Protein AF-A0A847NIE4-F1 (afdb_monomer)

Sequence (355 aa):
MKEIVNKLFLEEKTDNFKKEISDSLFNKYGLFPQNHITFLLEEELEFVDKNNRIEEVIILYDFIKWLKKEEIPYWLRGAAGSSLLFYILGITRGNPLPAHSFCPKCKSMDWLDHDYYSGFDVKEDLRCKKDGYLLLTDGHNIPWESFWSYEGNEIVFTIDLPIDSYQKIKGFWESYQAEILKEDILVIRKEFKGLRFLNIDCIFTIEKVNQDFYKTNLDIVEAIKNFDLGDLPKPHNFSDLLHGLGLKFSTGAWTDKTKFMIENLGMNLSDMVAFREDVFFFISGKFAYMEDAWLETRNFNKGKKSWRDIGEINLAVDKWKLAIIEDILYLFPKAHCMEYLIFSIKNKYGGIKDV

Secondary structure (DSSP, 8-state):
-HHHHHHHHHHHHHHHHHHHHHHHHHHHH-SS--HHHHHHHHHHHHHHHHTT-HHHHHHHHHHHHHHHHTT---EE-TTGGG-HHHHHTTS--S--SPSEEE-TTT--EEEPPTT-S-GGG--S--B-TTT-PBPEEE-----THHHHTTSTT---EEEEEEGGGHHHHHHHHHHHHHHTT--S-EEEEGGGTEEEETTEEEEEEE----TTTTTPPP-HHHHHHH---TTSPPPSSHHHHHHHHHHHHSBTTSSHHHHHHHHHH---GGGS--BHHHHHHHHHTT-S-HHHHHHHHHHHHTT--GGGG-HHHHH-TTTHHHHHHTT-SB-B-HHHHHHHHHHHHHHHT------

Mean predicted aligned error: 5.85 Å

Solvent-accessible surface area (backbone atoms only — not comparable to full-atom values): 19571 Å² total; per-residue (Å²): 105,72,68,57,53,40,49,54,52,50,51,54,50,49,58,54,46,56,49,51,52,52,53,29,45,33,72,71,37,31,96,72,55,58,67,69,61,53,49,55,44,48,57,52,48,51,51,35,56,78,68,71,40,56,69,62,53,51,54,50,48,54,51,48,55,48,33,58,74,70,69,51,70,66,44,52,47,56,32,59,27,9,27,54,66,35,31,50,72,55,72,34,82,39,44,20,49,57,21,23,37,35,25,86,83,83,39,52,69,48,79,52,65,88,88,44,68,23,17,70,54,65,83,71,92,45,59,33,93,88,79,64,47,69,41,47,55,37,19,46,57,34,60,43,53,64,24,73,73,61,56,63,97,67,71,69,52,38,32,42,28,40,52,89,46,50,67,62,52,50,51,49,52,58,52,51,34,61,72,62,73,50,81,90,53,75,40,79,37,75,93,66,67,26,41,30,49,83,51,36,36,42,33,52,70,40,86,78,76,42,91,55,38,90,72,25,42,80,30,62,71,58,35,42,74,66,62,86,61,75,92,54,80,84,37,90,41,54,44,20,42,50,26,42,52,24,27,71,69,12,44,45,37,70,42,74,65,50,49,43,42,36,78,74,65,71,45,58,52,57,74,53,69,19,25,46,59,48,50,28,54,61,41,32,79,62,47,96,45,65,69,59,22,51,51,46,43,50,33,44,67,70,75,41,73,78,73,76,79,40,71,59,53,77,70,39,92,68,43,67,54,56,69,48,56,70,56,42,70,41,60,36,49,57,28,22,52,41,26,51,47,56,46,49,28,23,48,75,56,28,47,79,70,89,125

Foldseek 3Di:
DLVVVLVVVVVVLLVVVVVLLQVLCCLQQNPDRDPVLVVLLVVLVVLCVVLVNSSVVSVLLVLLVVCVVVVWDKFWFAQQLLDCSCVSSVVFPAHQAAKKKAANVPSDIDHDDPVDQWQQQDPDQDADPPPRGGIRIGHRNRRSCSQSVAPPSAHATEMETAQVCQVVSVVVLVVVCVVSSHPDQWDQDPPQRWIDRNRYIYHHDDHAFDSCLVLWDFPQVVCLVDPDLDPDDRAPTNLLSLLSLLCSPFQLQDDPLVVCCCVPVVDGSNLGDRALVVQLVLVVVLDPDSVVSVVCSNCLQVVHRPVPPRPSLVVDPVVSNVVSSNRTNGTGHSSRSSRVSRSCRSGPPTDNDDD

Nearest PDB structures (foldseek):
  3f2d-assembly1_A  TM=7.434E-01  e=2.540E-15  Geobacillus kaustophilus
  3f2b-assembly1_A  TM=7.449E-01  e=4.972E-15  Geobacillus kaustophilus
  7pu7-assembly1_A  TM=6.012E-01  e=1.787E-03  Mycobacterium tuberculosis
  2hpi-assembly1_A  TM=5.184E-01  e=7.050E-04  Thermus aquaticus
  5lew-assembly1_A  TM=4.456E-01  e=2.509E-04  Mycobacterium tuberculosis H37Rv

pLDDT: mean 88.37, std 10.68, range [33.91, 98.31]

Radius of gyration: 21.19 Å; Cα contacts (8 Å, |Δi|>4): 536; chains: 1; bounding box: 56×52×67 Å

Structure (mmCIF, N/CA/C/O backbone):
data_AF-A0A847NIE4-F1
#
_entry.id   AF-A0A847NIE4-F1
#
loop_
_atom_site.group_PDB
_atom_site.id
_atom_site.type_symbol
_atom_site.label_atom_id
_atom_site.label_alt_id
_atom_site.label_comp_id
_atom_site.label_asym_id
_atom_site.label_entity_id
_atom_site.label_seq_id
_atom_site.pdbx_PDB_ins_code
_atom_site.Cartn_x
_atom_site.Cartn_y
_atom_site.Cartn_z
_atom_site.occupancy
_atom_site.B_iso_or_equiv
_atom_site.auth_seq_id
_atom_site.auth_comp_id
_atom_site.auth_asym_id
_atom_site.auth_atom_id
_atom_site.pdbx_PDB_model_num
ATOM 1 N N . MET A 1 1 ? -6.088 2.392 40.006 1.00 56.91 1 MET A N 1
ATOM 2 C CA . MET A 1 1 ? -7.406 1.934 39.501 1.00 56.91 1 MET A CA 1
ATOM 3 C C . MET A 1 1 ? -7.557 2.226 38.010 1.00 56.91 1 MET A C 1
ATOM 5 O O . MET A 1 1 ? -7.661 1.257 37.278 1.00 56.91 1 MET A O 1
ATOM 9 N N . LYS A 1 2 ? -7.460 3.489 37.544 1.00 63.03 2 LYS A N 1
ATOM 10 C CA . LYS A 1 2 ? -7.440 3.830 36.098 1.00 63.03 2 LYS A CA 1
ATOM 11 C C . LYS A 1 2 ? -6.406 3.013 35.296 1.00 63.03 2 LYS A C 1
ATOM 13 O O . LYS A 1 2 ? -6.764 2.422 34.291 1.00 63.03 2 LYS A O 1
ATOM 18 N N . GLU A 1 3 ? -5.170 2.890 35.787 1.00 66.38 3 GLU A N 1
ATOM 19 C CA . GLU A 1 3 ? -4.113 2.099 35.122 1.00 66.38 3 GLU A CA 1
ATOM 20 C C . GLU A 1 3 ? -4.426 0.597 35.020 1.00 66.38 3 GLU A C 1
ATOM 22 O O . GLU A 1 3 ? -4.168 -0.016 33.992 1.00 66.38 3 GLU A O 1
ATOM 27 N N . ILE A 1 4 ? -5.015 0.001 36.062 1.00 64.00 4 ILE A N 1
ATOM 28 C CA . ILE A 1 4 ? -5.374 -1.428 36.081 1.00 64.00 4 ILE A CA 1
ATOM 29 C C . ILE A 1 4 ? -6.532 -1.699 35.115 1.00 64.00 4 ILE A C 1
ATOM 31 O O . ILE A 1 4 ? -6.497 -2.677 34.379 1.00 64.00 4 ILE A O 1
ATOM 35 N N . VAL A 1 5 ? -7.538 -0.818 35.098 1.00 62.22 5 VAL A N 1
ATOM 36 C CA . VAL A 1 5 ? -8.674 -0.908 34.169 1.00 62.22 5 VAL A CA 1
ATOM 37 C C . VAL A 1 5 ? -8.201 -0.752 32.726 1.00 62.22 5 VAL A C 1
ATOM 39 O O . VAL A 1 5 ? -8.597 -1.543 31.880 1.00 62.22 5 VAL A O 1
ATOM 42 N N . ASN A 1 6 ? -7.303 0.201 32.459 1.00 70.81 6 ASN A N 1
ATOM 43 C CA . ASN A 1 6 ? -6.713 0.382 31.134 1.00 70.81 6 ASN A CA 1
ATOM 44 C C . ASN A 1 6 ? -5.918 -0.857 30.693 1.00 70.81 6 ASN A C 1
ATOM 46 O O . ASN A 1 6 ? -6.073 -1.335 29.576 1.00 70.81 6 ASN A O 1
ATOM 50 N N . LYS A 1 7 ? -5.123 -1.440 31.599 1.00 72.38 7 LYS A N 1
ATOM 51 C CA . LYS A 1 7 ? -4.365 -2.660 31.309 1.00 72.38 7 LYS A CA 1
ATOM 52 C C . LYS A 1 7 ? -5.277 -3.841 30.957 1.00 72.38 7 LYS A C 1
ATOM 54 O O . LYS A 1 7 ? -5.049 -4.483 29.942 1.00 72.38 7 LYS A O 1
ATOM 59 N N . LEU A 1 8 ? -6.319 -4.089 31.753 1.00 67.50 8 LEU A N 1
ATOM 60 C CA . LEU A 1 8 ? -7.286 -5.165 31.494 1.00 67.50 8 LEU A CA 1
ATOM 61 C C . LEU A 1 8 ? -8.047 -4.951 30.177 1.00 67.50 8 LEU A C 1
ATOM 63 O O . LEU A 1 8 ? -8.260 -5.895 29.424 1.00 67.50 8 LEU A O 1
ATOM 67 N N . PHE A 1 9 ? -8.418 -3.705 29.880 1.00 73.38 9 PHE A N 1
ATOM 68 C CA . PHE A 1 9 ? -9.068 -3.337 28.625 1.00 73.38 9 PHE A CA 1
ATOM 69 C C . PHE A 1 9 ? -8.166 -3.596 27.406 1.00 73.38 9 PHE A C 1
ATOM 71 O O . PHE A 1 9 ? -8.616 -4.145 26.401 1.00 73.38 9 PHE A O 1
ATOM 78 N N . LEU A 1 10 ? -6.880 -3.245 27.498 1.00 74.94 10 LEU A N 1
ATOM 79 C CA . LEU A 1 10 ? -5.902 -3.513 26.442 1.00 74.94 10 LEU A CA 1
ATOM 80 C C . LEU A 1 10 ? -5.607 -5.011 26.284 1.00 74.94 10 LEU A C 1
ATOM 82 O O . LEU A 1 10 ? -5.435 -5.470 25.156 1.00 74.94 10 LEU A O 1
ATOM 86 N N . GLU A 1 11 ? -5.586 -5.780 27.375 1.00 80.19 11 GLU A N 1
ATOM 87 C CA . GLU A 1 11 ? -5.453 -7.244 27.336 1.00 80.19 11 GLU A CA 1
ATOM 88 C C . GLU A 1 11 ? -6.631 -7.882 26.577 1.00 80.19 11 GLU A C 1
ATOM 90 O O . GLU A 1 11 ? -6.410 -8.617 25.615 1.00 80.19 11 GLU A O 1
ATOM 95 N N . GLU A 1 12 ? -7.876 -7.519 26.910 1.00 82.81 12 GLU A N 1
ATOM 96 C CA . GLU A 1 12 ? -9.069 -8.014 26.206 1.00 82.81 12 GLU A CA 1
ATOM 97 C C . GLU A 1 12 ? -9.071 -7.621 24.718 1.00 82.81 12 GLU A C 1
ATOM 99 O O . GLU A 1 12 ? -9.342 -8.452 23.844 1.00 82.81 12 GLU A O 1
ATOM 104 N N . LYS A 1 13 ? -8.727 -6.363 24.399 1.00 84.38 13 LYS A N 1
ATOM 105 C CA . LYS A 1 13 ? -8.586 -5.919 23.004 1.00 84.38 13 LYS A CA 1
ATOM 106 C C . LYS A 1 13 ? -7.515 -6.707 22.256 1.00 84.38 13 LYS A C 1
ATOM 108 O O . LYS A 1 13 ? -7.724 -7.033 21.090 1.00 84.38 13 LYS A O 1
ATOM 113 N N . THR A 1 14 ? -6.407 -7.045 22.909 1.00 86.62 14 THR A N 1
ATOM 114 C CA . THR A 1 14 ? -5.317 -7.816 22.298 1.00 86.62 14 THR A CA 1
ATOM 115 C C . THR A 1 14 ? -5.762 -9.233 21.939 1.00 86.62 14 THR A C 1
ATOM 117 O O . THR A 1 14 ? -5.493 -9.693 20.828 1.00 86.62 14 THR A O 1
ATOM 120 N N . ASP A 1 15 ? -6.482 -9.918 22.828 1.00 87.62 15 ASP A N 1
ATOM 121 C CA . ASP A 1 15 ? -6.983 -11.271 22.559 1.00 87.62 15 ASP A CA 1
ATOM 122 C C . ASP A 1 15 ? -8.012 -11.281 21.420 1.00 87.62 15 ASP A C 1
ATOM 124 O O . ASP A 1 15 ? -7.929 -12.102 20.499 1.00 87.62 15 ASP A O 1
ATOM 128 N N . ASN A 1 16 ? -8.935 -10.315 21.421 1.00 90.88 16 ASN A N 1
ATOM 129 C CA . ASN A 1 16 ? -9.883 -10.131 20.323 1.00 90.88 16 ASN A CA 1
ATOM 130 C C . ASN A 1 16 ? -9.168 -9.815 19.000 1.00 90.88 16 ASN A C 1
ATOM 132 O O . ASN A 1 16 ? -9.532 -10.352 17.954 1.00 90.88 16 ASN A O 1
ATOM 136 N N . PHE A 1 17 ? -8.120 -8.994 19.037 1.00 92.62 17 PHE A N 1
ATOM 137 C CA . PHE A 1 17 ? 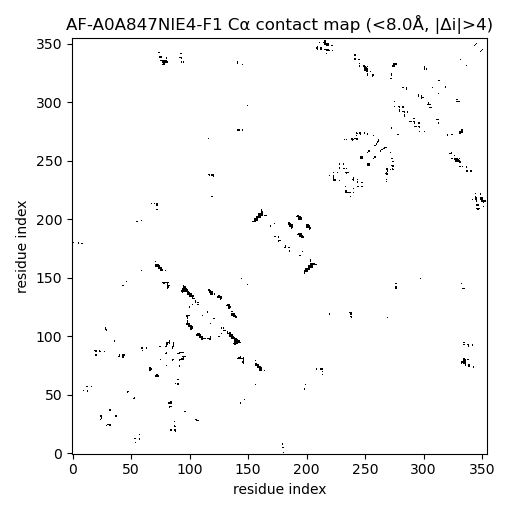-7.354 -8.621 17.853 1.00 92.62 17 PHE A CA 1
ATOM 138 C C . PHE A 1 17 ? -6.594 -9.806 17.237 1.00 92.62 17 PHE A C 1
ATOM 140 O O . PHE A 1 17 ? -6.619 -9.986 16.021 1.00 92.62 17 PHE A O 1
ATOM 147 N N . LYS A 1 18 ? -5.998 -10.687 18.051 1.00 91.56 18 LYS A N 1
ATOM 148 C CA . LYS A 1 18 ? -5.362 -11.929 17.561 1.00 91.56 18 LYS A CA 1
ATOM 149 C C . LYS A 1 18 ? -6.347 -12.839 16.828 1.00 91.56 18 LYS A C 1
ATOM 151 O O . LYS A 1 18 ? -6.004 -13.452 15.810 1.00 91.56 18 LYS A O 1
ATOM 156 N N . LYS A 1 19 ? -7.585 -12.908 17.322 1.00 93.31 19 LYS A N 1
ATOM 157 C CA . LYS A 1 19 ? -8.662 -13.630 16.643 1.00 93.31 19 LYS A CA 1
ATOM 158 C C . LYS A 1 19 ? -9.022 -12.971 15.309 1.00 93.31 19 LYS A C 1
ATOM 160 O O . LYS A 1 19 ? -9.094 -13.667 14.304 1.00 93.31 19 LYS A O 1
ATOM 165 N N . GLU A 1 20 ? -9.168 -11.648 15.281 1.00 96.12 20 GLU A N 1
ATOM 166 C CA . GLU A 1 20 ? -9.450 -10.882 14.056 1.00 96.12 20 GLU A CA 1
ATOM 167 C C . GLU A 1 20 ? -8.363 -11.072 12.982 1.00 96.12 20 GLU A C 1
ATOM 169 O O . GLU A 1 20 ? -8.696 -11.218 11.806 1.00 96.12 20 GLU A O 1
ATOM 174 N N . ILE A 1 21 ? -7.081 -11.152 13.363 1.00 95.88 21 ILE A N 1
ATOM 175 C CA . ILE A 1 21 ? -5.975 -11.483 12.442 1.00 95.88 21 ILE A CA 1
ATOM 176 C C . ILE A 1 21 ? -6.184 -12.869 11.822 1.00 95.88 21 ILE A C 1
ATOM 178 O O . ILE A 1 21 ? -6.127 -13.019 10.600 1.00 95.88 21 ILE A O 1
ATOM 182 N N . SER A 1 22 ? -6.451 -13.875 12.659 1.00 93.88 22 SER A N 1
ATOM 183 C CA . SER A 1 22 ? -6.637 -15.264 12.219 1.00 93.88 22 SER A CA 1
ATOM 184 C C . SER A 1 22 ? -7.848 -15.398 11.291 1.00 93.88 22 SER A C 1
ATOM 186 O O . SER A 1 22 ? -7.741 -15.946 10.194 1.00 93.88 22 SER A O 1
ATOM 188 N N . ASP A 1 23 ? -8.984 -14.825 11.692 1.00 95.69 23 ASP A N 1
ATOM 189 C CA . ASP A 1 23 ? -10.218 -14.822 10.906 1.00 95.69 23 ASP A CA 1
ATOM 190 C C . ASP A 1 23 ? -10.002 -14.106 9.561 1.00 95.69 23 ASP A C 1
ATOM 192 O O . ASP A 1 23 ? -10.422 -14.600 8.513 1.00 95.69 23 ASP A O 1
ATOM 196 N N . SER A 1 24 ? -9.288 -12.977 9.557 1.00 96.38 24 SER A N 1
ATOM 197 C CA . SER A 1 24 ? -8.952 -12.227 8.341 1.00 96.38 24 SER A CA 1
ATOM 198 C C . SER A 1 24 ? -8.068 -13.029 7.384 1.00 96.38 24 SER A C 1
ATOM 200 O O . SER A 1 24 ? -8.355 -13.092 6.183 1.00 96.38 24 SER A O 1
ATOM 202 N N . LEU A 1 25 ? -7.032 -13.695 7.905 1.00 94.81 25 LEU A N 1
ATOM 203 C CA . LEU A 1 25 ? -6.152 -14.563 7.124 1.00 94.81 25 LEU A CA 1
ATOM 204 C C . LEU A 1 25 ? -6.945 -15.705 6.471 1.00 94.81 25 LEU A C 1
ATOM 206 O O . LEU A 1 25 ? -6.832 -15.918 5.260 1.00 94.81 25 LEU A O 1
ATOM 210 N N . PHE A 1 26 ? -7.787 -16.400 7.241 1.00 93.31 26 PHE A N 1
ATOM 211 C CA . PHE A 1 26 ? -8.563 -17.539 6.744 1.00 93.31 26 PHE A CA 1
ATOM 212 C C . PHE A 1 26 ? -9.662 -17.132 5.766 1.00 93.31 26 PHE A C 1
ATOM 214 O O . PHE A 1 26 ? -9.890 -17.814 4.765 1.00 93.31 26 PHE A O 1
ATOM 221 N N . ASN A 1 27 ? -10.321 -15.998 5.997 1.00 91.88 27 ASN A N 1
ATOM 222 C CA . ASN A 1 27 ? -11.305 -15.468 5.056 1.00 91.88 27 ASN A CA 1
ATOM 223 C C . ASN A 1 27 ? -10.660 -15.166 3.696 1.00 91.88 27 ASN A C 1
ATOM 225 O O . ASN A 1 27 ? -11.244 -15.444 2.635 1.00 91.88 27 ASN A O 1
ATOM 229 N N . LYS A 1 28 ? -9.432 -14.636 3.717 1.00 90.25 28 LYS A N 1
ATOM 230 C CA . LYS A 1 28 ? -8.705 -14.249 2.511 1.00 90.25 28 LYS A CA 1
ATOM 231 C C . LYS A 1 28 ? -8.112 -15.450 1.775 1.00 90.25 28 LYS A C 1
ATOM 233 O O . LYS A 1 28 ? -8.412 -15.628 0.595 1.00 90.25 28 LYS A O 1
ATOM 238 N N . TYR A 1 29 ? -7.370 -16.307 2.475 1.00 91.06 29 TYR A N 1
ATOM 239 C CA . TYR A 1 29 ? -6.554 -17.373 1.874 1.00 91.06 29 TYR A CA 1
ATOM 240 C C . TYR A 1 29 ? -7.032 -18.804 2.175 1.00 91.06 29 TYR A C 1
ATOM 242 O O . TYR A 1 29 ? -6.408 -19.769 1.741 1.00 91.06 29 TYR A O 1
ATOM 250 N N . GLY A 1 30 ? -8.167 -18.965 2.857 1.00 89.50 30 GLY A N 1
ATOM 251 C CA . GLY A 1 30 ? -8.727 -20.264 3.230 1.00 89.50 30 GLY A CA 1
ATOM 252 C C . GLY A 1 30 ? -8.144 -20.833 4.528 1.00 89.50 30 GLY A C 1
ATOM 253 O O . GLY A 1 30 ? -7.243 -20.261 5.129 1.00 89.50 30 GLY A O 1
ATOM 254 N N . LEU A 1 31 ? -8.666 -21.988 4.957 1.00 87.50 31 LEU A N 1
ATOM 255 C CA . LEU A 1 31 ? -8.275 -22.656 6.213 1.00 87.50 31 LEU A CA 1
ATOM 256 C C . LEU A 1 31 ? -6.816 -23.134 6.239 1.00 87.50 31 LEU A C 1
ATOM 258 O O . LEU A 1 31 ? -6.262 -23.347 7.312 1.00 87.50 31 LEU A O 1
ATOM 262 N N . PHE A 1 32 ? -6.210 -23.316 5.066 1.00 87.88 32 PHE A N 1
ATOM 263 C CA . PHE A 1 32 ? -4.825 -23.756 4.914 1.00 87.88 32 PHE A CA 1
ATOM 264 C C . PHE A 1 32 ? -4.084 -22.796 3.973 1.00 87.88 32 PHE A C 1
ATOM 266 O O . PHE A 1 32 ? -3.876 -23.137 2.803 1.00 87.88 32 PHE A O 1
ATOM 273 N N . PRO A 1 33 ? -3.734 -21.579 4.439 1.00 90.69 33 PRO A N 1
ATOM 274 C CA . PRO A 1 33 ? -2.915 -20.659 3.660 1.00 90.69 33 PRO A CA 1
ATOM 275 C C . PRO A 1 33 ? -1.569 -21.306 3.312 1.00 90.69 33 PRO A C 1
ATOM 277 O O . PRO A 1 33 ? -1.068 -22.158 4.045 1.00 90.69 33 PRO A O 1
ATOM 280 N N . GLN A 1 34 ? -0.968 -20.912 2.189 1.00 92.50 34 GLN A N 1
ATOM 281 C CA . GLN A 1 34 ? 0.353 -21.425 1.825 1.00 92.50 34 GLN A CA 1
ATOM 282 C C . GLN A 1 34 ? 1.419 -20.988 2.836 1.00 92.50 34 GLN A C 1
ATOM 284 O O . GLN A 1 34 ? 1.398 -19.845 3.293 1.00 92.50 34 GLN A O 1
ATOM 289 N N . ASN A 1 35 ? 2.406 -21.857 3.080 1.00 92.62 35 ASN A N 1
ATOM 290 C CA . ASN A 1 35 ? 3.481 -21.632 4.054 1.00 92.62 35 ASN A CA 1
ATOM 291 C C . ASN A 1 35 ? 4.209 -20.295 3.876 1.00 92.62 35 ASN A C 1
ATOM 293 O O . ASN A 1 35 ? 4.627 -19.695 4.854 1.00 92.62 35 ASN A O 1
ATOM 297 N N . HIS A 1 36 ? 4.369 -19.815 2.640 1.00 92.50 36 HIS A N 1
ATOM 298 C CA . HIS A 1 36 ? 5.022 -18.529 2.402 1.00 92.50 36 HIS A CA 1
ATOM 299 C C . HIS A 1 36 ? 4.229 -17.354 3.002 1.00 92.50 36 HIS A C 1
ATOM 301 O O . HIS A 1 36 ? 4.820 -16.450 3.576 1.00 92.50 36 HIS A O 1
ATOM 307 N N . ILE A 1 37 ? 2.895 -17.388 2.925 1.00 94.69 37 ILE A N 1
ATOM 308 C CA . ILE A 1 37 ? 2.027 -16.335 3.471 1.00 94.69 37 ILE A CA 1
ATOM 309 C C . ILE A 1 37 ? 2.063 -16.360 4.999 1.00 94.69 37 ILE A C 1
ATOM 311 O O . ILE A 1 37 ? 2.180 -15.308 5.620 1.00 94.69 37 ILE A O 1
ATOM 315 N N . THR A 1 38 ? 1.966 -17.552 5.602 1.00 94.38 38 THR A N 1
ATOM 316 C CA . THR A 1 38 ? 2.022 -17.690 7.065 1.00 94.38 38 THR A CA 1
ATOM 317 C C . THR A 1 38 ? 3.384 -17.268 7.595 1.00 94.38 38 THR A C 1
ATOM 319 O O . THR A 1 38 ? 3.429 -16.490 8.534 1.00 94.38 38 THR A O 1
ATOM 322 N N . PHE A 1 39 ? 4.468 -17.682 6.932 1.00 94.31 39 PHE A N 1
ATOM 323 C CA . PHE A 1 39 ? 5.829 -17.283 7.281 1.00 94.31 39 PHE A CA 1
ATOM 324 C C . PHE A 1 39 ? 6.004 -15.759 7.265 1.00 94.31 39 PHE A C 1
ATOM 326 O O . PHE A 1 39 ? 6.450 -15.188 8.250 1.00 94.31 39 PHE A O 1
ATOM 333 N N . LEU A 1 40 ? 5.592 -15.078 6.187 1.00 93.19 40 LEU A N 1
ATOM 334 C CA . LEU A 1 40 ? 5.699 -13.616 6.108 1.00 93.19 40 LEU A CA 1
ATOM 335 C C . LEU A 1 40 ? 4.888 -12.905 7.199 1.00 93.19 40 LEU A C 1
ATOM 337 O O . LEU A 1 40 ? 5.353 -11.919 7.764 1.00 93.19 40 LEU A O 1
ATOM 341 N N . LEU A 1 41 ? 3.678 -13.392 7.491 1.00 95.56 41 LEU A N 1
ATOM 342 C CA . LEU A 1 41 ? 2.844 -12.813 8.540 1.00 95.56 41 LEU A CA 1
ATOM 343 C C . LEU A 1 41 ? 3.438 -13.049 9.937 1.00 95.56 41 LEU A C 1
ATOM 345 O O . LEU A 1 41 ? 3.367 -12.158 10.776 1.00 95.56 41 LEU A O 1
ATOM 349 N N . GLU A 1 42 ? 4.004 -14.230 10.190 1.00 94.81 42 GLU A N 1
ATOM 350 C CA . GLU A 1 42 ? 4.664 -14.571 11.455 1.00 94.81 42 GLU A CA 1
ATOM 351 C C . GLU A 1 42 ? 5.896 -13.693 11.697 1.00 94.81 42 GLU A C 1
ATOM 353 O O . GLU A 1 42 ? 6.006 -13.111 12.773 1.00 94.81 42 GLU A O 1
ATOM 358 N N . GLU A 1 43 ? 6.755 -13.513 10.689 1.00 92.12 43 GLU A N 1
ATOM 359 C CA . GLU A 1 43 ? 7.922 -12.621 10.764 1.00 92.12 43 GLU A CA 1
ATOM 360 C C . GLU A 1 43 ? 7.509 -11.168 11.054 1.00 92.12 43 GLU A C 1
ATOM 362 O O . GLU A 1 43 ? 8.073 -10.498 11.925 1.00 92.12 43 GLU A O 1
ATOM 367 N N . GLU A 1 44 ? 6.475 -10.680 10.362 1.00 93.81 44 GLU A N 1
ATOM 368 C CA . GLU A 1 44 ? 5.946 -9.335 10.576 1.00 93.81 44 GLU A CA 1
ATOM 369 C C . GLU A 1 44 ? 5.356 -9.168 11.989 1.00 93.81 44 GLU A C 1
ATOM 371 O O . GLU A 1 44 ? 5.611 -8.163 12.658 1.00 93.81 44 GLU A O 1
ATOM 376 N N . LEU A 1 45 ? 4.590 -10.150 12.474 1.00 93.31 45 LEU A N 1
ATOM 377 C CA . LEU A 1 45 ? 4.012 -10.129 13.821 1.00 93.31 45 LEU A CA 1
ATOM 378 C C . LEU A 1 45 ? 5.086 -10.212 14.908 1.00 93.31 45 LEU A C 1
ATOM 380 O O . LEU A 1 45 ? 5.009 -9.465 15.883 1.00 93.31 45 LEU A O 1
ATOM 384 N N . GLU A 1 46 ? 6.109 -11.052 14.735 1.00 91.88 46 GLU A N 1
ATOM 385 C CA . GLU A 1 46 ? 7.237 -11.121 15.666 1.00 91.88 46 GLU A CA 1
ATOM 386 C C . GLU A 1 46 ? 7.952 -9.769 15.750 1.00 91.88 46 GLU A C 1
ATOM 388 O O . GLU A 1 46 ? 8.293 -9.309 16.845 1.00 91.88 46 GLU A O 1
ATOM 393 N N . PHE A 1 47 ? 8.122 -9.077 14.618 1.00 89.81 47 PHE A N 1
ATOM 394 C CA . PHE A 1 47 ? 8.672 -7.727 14.617 1.00 89.81 47 PHE A CA 1
ATOM 395 C C . PHE A 1 47 ? 7.788 -6.746 15.400 1.00 89.81 47 PHE A C 1
ATOM 397 O O . PHE A 1 47 ? 8.303 -5.984 16.227 1.00 89.81 47 PHE A O 1
ATOM 404 N N . VAL A 1 48 ? 6.472 -6.750 15.162 1.00 90.31 48 VAL A N 1
ATOM 405 C CA . VAL A 1 48 ? 5.505 -5.888 15.868 1.00 90.31 48 VAL A CA 1
ATOM 406 C C . VAL A 1 48 ? 5.558 -6.130 17.379 1.00 90.31 48 VAL A C 1
ATOM 408 O O . VAL A 1 48 ? 5.641 -5.169 18.153 1.00 90.31 48 VAL A O 1
ATOM 411 N N . ASP A 1 49 ? 5.583 -7.394 17.802 1.00 89.06 49 ASP A N 1
ATOM 412 C CA . ASP A 1 49 ? 5.616 -7.793 19.209 1.00 89.06 49 ASP A CA 1
ATOM 413 C C . ASP A 1 49 ? 6.945 -7.419 19.875 1.00 89.06 49 ASP A C 1
ATOM 415 O O . ASP A 1 49 ? 6.960 -6.758 20.917 1.00 89.06 49 ASP A O 1
ATOM 419 N N . LYS A 1 50 ? 8.079 -7.748 19.244 1.00 89.50 50 LYS A N 1
ATOM 420 C CA . LYS A 1 50 ? 9.426 -7.436 19.753 1.00 89.50 50 LYS A CA 1
ATOM 421 C C . LYS A 1 50 ? 9.652 -5.936 19.947 1.00 89.50 50 LYS A C 1
ATOM 423 O O . LYS A 1 50 ? 10.415 -5.534 20.826 1.00 89.50 50 LYS A O 1
ATOM 428 N N . ASN A 1 51 ? 8.985 -5.108 19.144 1.00 87.19 51 ASN A N 1
ATOM 429 C CA . ASN A 1 51 ? 9.062 -3.652 19.224 1.00 87.19 51 ASN A CA 1
ATOM 430 C C . ASN A 1 51 ? 7.918 -3.014 20.038 1.00 87.19 51 ASN A C 1
ATOM 432 O O . ASN A 1 51 ? 7.839 -1.788 20.092 1.00 87.19 51 ASN A O 1
ATOM 436 N N . ASN A 1 52 ? 7.071 -3.808 20.708 1.00 88.31 52 ASN A N 1
ATOM 437 C CA . ASN A 1 52 ? 5.935 -3.352 21.524 1.00 88.31 52 ASN A CA 1
ATOM 438 C C . ASN A 1 52 ? 4.945 -2.447 20.762 1.00 88.31 52 ASN A C 1
ATOM 440 O O . ASN A 1 52 ? 4.457 -1.455 21.301 1.00 88.31 52 ASN A O 1
ATOM 444 N N . ARG A 1 53 ? 4.654 -2.774 19.497 1.00 88.31 53 ARG A N 1
ATOM 445 C CA . ARG A 1 53 ? 3.823 -1.954 18.590 1.00 88.31 53 ARG A CA 1
ATOM 446 C C . ARG A 1 53 ? 2.356 -2.383 18.520 1.00 88.31 53 ARG A C 1
ATOM 448 O O . ARG A 1 53 ? 1.564 -1.724 17.852 1.00 88.31 53 ARG A O 1
ATOM 455 N N . ILE A 1 54 ? 1.974 -3.467 19.194 1.00 90.19 54 ILE A N 1
ATOM 456 C CA . ILE A 1 54 ? 0.641 -4.069 19.045 1.00 90.19 54 ILE A CA 1
ATOM 457 C C . ILE A 1 54 ? -0.506 -3.105 19.400 1.00 90.19 54 ILE A C 1
ATOM 459 O O . ILE A 1 54 ? -1.508 -3.065 18.690 1.00 90.19 54 ILE A O 1
ATOM 463 N N . GLU A 1 55 ? -0.344 -2.270 20.437 1.00 88.75 55 GLU A N 1
ATOM 464 C CA . GLU A 1 55 ? -1.352 -1.271 20.833 1.00 88.75 55 GLU A CA 1
ATOM 465 C C . GLU A 1 55 ? -1.601 -0.260 19.703 1.00 88.75 55 GLU A C 1
ATOM 467 O O . GLU A 1 55 ? -2.747 0.054 19.390 1.00 88.75 55 GLU A O 1
ATOM 472 N N . GLU A 1 56 ? -0.539 0.206 19.043 1.00 90.12 56 GLU A N 1
ATOM 473 C CA . GLU A 1 56 ? -0.631 1.171 17.945 1.00 90.12 56 GLU A CA 1
ATOM 474 C C . GLU A 1 56 ? -1.400 0.582 16.750 1.00 90.12 56 GLU A C 1
ATOM 476 O O . GLU A 1 56 ? -2.253 1.249 16.159 1.00 90.12 56 GLU A O 1
ATOM 481 N N . VAL A 1 57 ? -1.155 -0.696 16.439 1.00 93.38 57 VAL A N 1
ATOM 482 C CA . VAL A 1 57 ? -1.853 -1.413 15.363 1.00 93.38 57 VAL A CA 1
ATOM 483 C C . VAL A 1 57 ? -3.336 -1.608 15.688 1.00 93.38 57 VAL A C 1
ATOM 485 O O . VAL A 1 57 ? -4.177 -1.400 14.813 1.00 93.38 57 VAL A O 1
ATOM 488 N N . ILE A 1 58 ? -3.678 -1.958 16.933 1.00 94.44 58 ILE A N 1
ATOM 489 C CA . ILE A 1 58 ? -5.075 -2.109 17.374 1.00 94.44 58 ILE A CA 1
ATOM 490 C C . ILE A 1 58 ? -5.832 -0.786 17.224 1.00 94.44 58 ILE A C 1
ATOM 492 O O . ILE A 1 58 ? -6.932 -0.762 16.674 1.00 94.44 58 ILE A O 1
ATOM 496 N N . ILE A 1 59 ? -5.237 0.327 17.664 1.00 94.12 59 ILE A N 1
ATOM 497 C CA . ILE A 1 59 ? -5.865 1.654 17.579 1.00 94.12 59 ILE A CA 1
ATOM 498 C C . ILE A 1 59 ? -6.081 2.059 16.115 1.00 94.12 59 ILE A C 1
ATOM 500 O O . ILE A 1 59 ? -7.149 2.567 15.763 1.00 94.12 59 ILE A O 1
ATOM 504 N N . LEU A 1 60 ? -5.096 1.805 15.246 1.00 96.56 60 LEU A N 1
ATOM 505 C CA . LEU A 1 60 ? -5.242 2.027 13.810 1.00 96.56 60 LEU A CA 1
ATOM 506 C C . LEU A 1 60 ? -6.368 1.162 13.224 1.00 96.56 60 LEU A C 1
ATOM 508 O O . LEU A 1 60 ? -7.211 1.677 12.488 1.00 96.56 60 LEU A O 1
ATOM 512 N N . TYR A 1 61 ? -6.410 -0.129 13.563 1.00 97.31 61 TYR A N 1
ATOM 513 C CA . TYR A 1 61 ? -7.439 -1.057 13.094 1.00 97.31 61 TYR A CA 1
ATOM 514 C C . TYR A 1 61 ? -8.846 -0.601 13.494 1.00 97.31 61 TYR A C 1
ATOM 516 O O . TYR A 1 61 ? -9.723 -0.514 12.631 1.00 97.31 61 TYR A O 1
ATOM 524 N N . ASP A 1 62 ? -9.049 -0.238 14.762 1.00 96.50 62 ASP A N 1
ATOM 525 C CA . ASP A 1 62 ? -10.330 0.251 15.276 1.00 96.50 62 ASP A CA 1
ATOM 526 C C . ASP A 1 62 ? -10.788 1.515 14.536 1.00 96.50 62 ASP A C 1
ATOM 528 O O . ASP A 1 62 ? -11.948 1.612 14.116 1.00 96.50 62 ASP A O 1
ATOM 532 N N . PHE A 1 63 ? -9.872 2.461 14.305 1.00 98.12 63 PHE A N 1
ATOM 533 C CA . PHE A 1 63 ? -10.180 3.677 13.5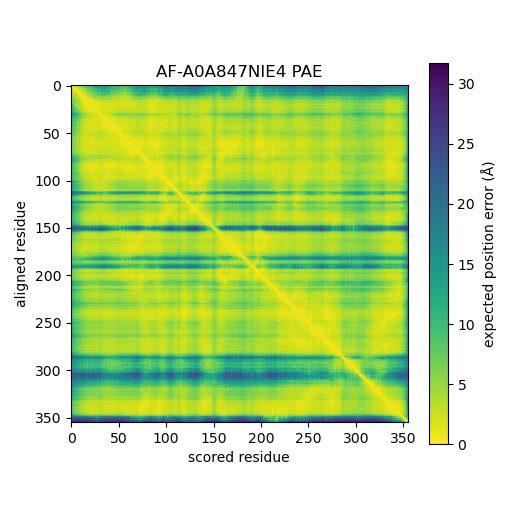59 1.00 98.12 63 PHE A CA 1
ATOM 534 C C . PHE A 1 63 ? -10.564 3.388 12.109 1.00 98.12 63 PHE A C 1
ATOM 536 O O . PHE A 1 63 ? -11.578 3.891 11.624 1.00 98.12 63 PHE A O 1
ATOM 543 N N . ILE A 1 64 ? -9.807 2.536 11.414 1.00 98.19 64 ILE A N 1
ATOM 544 C CA . ILE A 1 64 ? -10.128 2.159 10.036 1.00 98.19 64 ILE A CA 1
ATOM 545 C C . ILE A 1 64 ? -11.459 1.400 9.955 1.00 98.19 64 ILE A C 1
ATOM 547 O O . ILE A 1 64 ? -12.260 1.646 9.047 1.00 98.19 64 ILE A O 1
ATOM 551 N N . LYS A 1 65 ? -11.726 0.488 10.895 1.00 97.56 65 LYS A N 1
ATOM 552 C CA . LYS A 1 65 ? -12.995 -0.247 10.975 1.00 97.56 65 LYS A CA 1
ATOM 553 C C . LYS A 1 65 ? -14.166 0.721 11.135 1.00 97.56 65 LYS A C 1
ATOM 555 O O . LYS A 1 65 ? -15.178 0.576 10.445 1.00 97.56 65 LYS A O 1
ATOM 560 N N . TRP A 1 66 ? -14.004 1.746 11.971 1.00 98.31 66 TRP A N 1
ATOM 561 C CA . TRP A 1 66 ? -14.980 2.821 12.112 1.00 98.31 66 TRP A CA 1
ATOM 562 C C . TRP A 1 66 ? -15.127 3.657 10.828 1.00 98.31 66 TRP A C 1
ATOM 564 O O . TRP A 1 66 ? -16.251 3.840 10.369 1.00 98.31 66 TRP A O 1
ATOM 574 N N . LEU A 1 67 ? -14.036 4.077 10.171 1.00 98.12 67 LEU A N 1
ATOM 575 C CA . LEU A 1 67 ? -14.101 4.831 8.905 1.00 98.12 67 LEU A CA 1
ATOM 576 C C . LEU A 1 67 ? -14.880 4.081 7.819 1.00 98.12 67 LEU A C 1
ATOM 578 O O . LEU A 1 67 ? -15.711 4.674 7.133 1.00 98.12 67 LEU A O 1
ATOM 582 N N . LYS A 1 68 ? -14.638 2.773 7.681 1.00 96.81 68 LYS A N 1
ATOM 583 C CA . LYS A 1 68 ? -15.360 1.915 6.732 1.00 96.81 68 LYS A CA 1
ATOM 584 C C . LYS A 1 68 ? -16.844 1.813 7.068 1.00 96.81 68 LYS A C 1
ATOM 586 O O . LYS A 1 68 ? -17.668 1.910 6.166 1.00 96.81 68 LYS A O 1
ATOM 591 N N . LYS A 1 69 ? -17.184 1.635 8.350 1.00 97.19 69 LYS A N 1
ATOM 592 C CA . LYS A 1 69 ? -18.578 1.593 8.822 1.00 97.19 69 LYS A CA 1
ATOM 593 C C . LYS A 1 69 ? -19.317 2.898 8.522 1.00 97.19 69 LYS A C 1
ATOM 595 O O . LYS A 1 69 ? -20.487 2.870 8.167 1.00 97.19 69 LYS A O 1
ATOM 600 N N . GLU A 1 70 ? -18.625 4.021 8.655 1.00 97.06 70 GLU A N 1
ATOM 601 C CA . GLU A 1 70 ? -19.158 5.356 8.392 1.00 97.06 70 GLU A CA 1
ATOM 602 C C . GLU A 1 70 ? -19.091 5.768 6.912 1.00 97.06 70 GLU A C 1
ATOM 604 O O . GLU A 1 70 ? -19.369 6.927 6.600 1.00 97.06 70 GLU A O 1
ATOM 609 N N . GLU A 1 71 ? -18.701 4.843 6.025 1.00 95.75 71 GLU A N 1
ATOM 610 C CA . GLU A 1 71 ? -18.497 5.050 4.589 1.00 95.75 71 GLU A CA 1
ATOM 611 C C . GLU A 1 71 ? -17.607 6.265 4.265 1.00 95.75 71 GLU A C 1
ATOM 613 O O . GLU A 1 71 ? -17.815 6.947 3.268 1.00 95.75 71 GLU A O 1
ATOM 618 N N . ILE A 1 72 ? -16.573 6.525 5.077 1.00 96.94 72 ILE A N 1
ATOM 619 C CA . ILE A 1 72 ? -15.591 7.599 4.854 1.00 96.94 72 ILE A CA 1
ATOM 620 C C . ILE A 1 72 ? -14.385 7.026 4.101 1.00 96.94 72 ILE A C 1
ATOM 622 O O . ILE A 1 72 ? -13.642 6.222 4.673 1.00 96.94 72 ILE A O 1
ATOM 626 N N . PRO A 1 73 ? -14.148 7.391 2.828 1.00 96.50 73 PRO A N 1
ATOM 627 C CA . PRO A 1 73 ? -12.985 6.918 2.088 1.00 96.50 73 PRO A CA 1
ATOM 628 C C . PRO A 1 73 ? -11.702 7.530 2.625 1.00 96.50 73 PRO A C 1
ATOM 630 O O . PRO A 1 73 ? -11.672 8.685 3.031 1.00 96.50 73 PRO A O 1
ATOM 633 N N . TYR A 1 74 ? -10.635 6.749 2.599 1.00 96.81 74 TYR A N 1
ATOM 634 C CA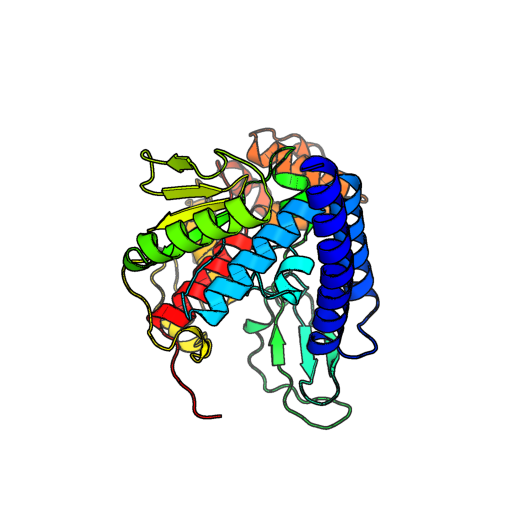 . TYR A 1 74 ? -9.328 7.148 3.097 1.00 96.81 74 TYR A CA 1
ATOM 635 C C . TYR A 1 74 ? -8.245 6.436 2.300 1.00 96.81 74 TYR A C 1
ATOM 637 O O . TYR A 1 74 ? -8.497 5.378 1.709 1.00 96.81 74 TYR A O 1
ATOM 645 N N . TRP A 1 75 ? -7.025 6.947 2.366 1.00 94.25 75 TRP A N 1
ATOM 646 C CA . TRP A 1 75 ? -5.844 6.171 2.011 1.00 94.25 75 TRP A CA 1
ATOM 647 C C . TRP A 1 75 ? -4.700 6.474 2.976 1.00 94.25 75 TRP A C 1
ATOM 649 O O . TRP A 1 75 ? -4.643 7.548 3.578 1.00 94.25 75 TRP A O 1
ATOM 659 N N . LEU A 1 76 ? -3.842 5.477 3.181 1.00 94.75 76 LEU A N 1
ATOM 660 C CA . LEU A 1 76 ? -2.730 5.535 4.123 1.00 94.75 76 LEU A CA 1
ATOM 661 C C . LEU A 1 76 ? -1.457 5.931 3.365 1.00 94.75 76 LEU A C 1
ATOM 663 O O . LEU A 1 76 ? -1.086 5.282 2.387 1.00 94.75 76 LEU A O 1
ATOM 667 N N . ARG A 1 77 ? -0.803 7.013 3.795 1.00 91.69 77 ARG A N 1
ATOM 668 C CA . ARG A 1 77 ? 0.479 7.468 3.247 1.00 91.69 77 ARG A CA 1
ATOM 669 C C . ARG A 1 77 ? 1.636 6.598 3.749 1.00 91.69 77 ARG A C 1
ATOM 671 O O . ARG A 1 77 ? 1.492 5.747 4.619 1.00 91.69 77 ARG A O 1
ATOM 678 N N . GLY A 1 78 ? 2.825 6.901 3.231 1.00 89.88 78 GLY A N 1
ATOM 679 C CA . GLY A 1 78 ? 4.064 6.250 3.623 1.00 89.88 78 GLY A CA 1
ATOM 680 C C . GLY A 1 78 ? 4.159 4.799 3.174 1.00 89.88 78 GLY A C 1
ATOM 681 O O . GLY A 1 78 ? 3.544 4.375 2.194 1.00 89.88 78 GLY A O 1
ATOM 682 N N . ALA A 1 79 ? 4.994 4.057 3.887 1.00 91.44 79 ALA A N 1
ATOM 683 C CA . ALA A 1 79 ? 5.340 2.695 3.532 1.00 91.44 79 ALA A CA 1
ATOM 684 C C . ALA A 1 79 ? 4.373 1.643 4.084 1.00 91.44 79 ALA A C 1
ATOM 686 O O . ALA A 1 79 ? 4.455 0.498 3.663 1.00 91.44 79 ALA A O 1
ATOM 687 N N . ALA A 1 80 ? 3.435 2.023 4.955 1.00 92.69 80 ALA A N 1
ATOM 688 C CA . ALA A 1 80 ? 2.524 1.109 5.646 1.00 92.69 80 ALA A CA 1
ATOM 689 C C . ALA A 1 80 ? 1.737 0.162 4.716 1.00 92.69 80 ALA A C 1
ATOM 691 O O . ALA A 1 80 ? 1.381 -0.940 5.121 1.00 92.69 80 ALA A O 1
ATOM 692 N N . GLY A 1 81 ? 1.523 0.539 3.449 1.00 93.94 81 GLY A N 1
ATOM 693 C CA . GLY A 1 81 ? 0.981 -0.343 2.406 1.00 93.94 81 GLY A CA 1
ATOM 694 C C . GLY A 1 81 ? 1.806 -1.606 2.105 1.00 93.94 81 GLY A C 1
ATOM 695 O O . GLY A 1 81 ? 1.312 -2.474 1.397 1.00 93.94 81 GLY A O 1
ATOM 696 N N . SER A 1 82 ? 3.035 -1.736 2.616 1.00 94.88 82 SER A N 1
ATOM 697 C CA . SER A 1 82 ? 3.843 -2.954 2.479 1.00 94.88 82 SER A CA 1
ATOM 698 C C . SER A 1 82 ? 3.500 -4.037 3.505 1.00 94.88 82 SER A C 1
ATOM 700 O O . SER A 1 82 ? 3.957 -5.166 3.372 1.00 94.88 82 SER A O 1
ATOM 702 N N . SER A 1 83 ? 2.722 -3.703 4.536 1.00 96.19 83 SER A N 1
ATOM 703 C CA . SER A 1 83 ? 2.363 -4.621 5.616 1.00 96.19 83 SER A CA 1
ATOM 704 C C . SER A 1 83 ? 1.337 -5.663 5.154 1.00 96.19 83 SER A C 1
ATOM 706 O O . SER A 1 83 ? 0.225 -5.313 4.738 1.00 96.19 83 SER A O 1
ATOM 708 N N . LEU A 1 84 ? 1.682 -6.952 5.260 1.00 97.25 84 LEU A N 1
ATOM 709 C CA . LEU A 1 84 ? 0.748 -8.046 4.985 1.00 97.25 84 LEU A CA 1
ATOM 710 C C . LEU A 1 84 ? -0.337 -8.087 6.062 1.00 97.25 84 LEU A C 1
ATOM 712 O O . LEU A 1 84 ? -1.510 -8.263 5.730 1.00 97.25 84 LEU A O 1
ATOM 716 N N . LEU A 1 85 ? 0.036 -7.843 7.321 1.00 97.31 85 LEU A N 1
ATOM 717 C CA . LEU A 1 85 ? -0.881 -7.670 8.445 1.00 97.31 85 LEU A CA 1
ATOM 718 C C . LEU A 1 85 ? -1.951 -6.608 8.141 1.00 97.31 85 LEU A C 1
ATOM 720 O O . LEU A 1 85 ? -3.148 -6.862 8.289 1.00 97.31 85 LEU A O 1
ATOM 724 N N . PHE A 1 86 ? -1.551 -5.429 7.661 1.00 97.69 86 PHE A N 1
ATOM 725 C CA . PHE A 1 86 ? -2.496 -4.362 7.330 1.00 97.69 86 PHE A CA 1
ATOM 726 C C . PHE A 1 86 ? -3.366 -4.722 6.134 1.00 97.69 86 PHE A C 1
ATOM 728 O O . PHE A 1 86 ? -4.558 -4.409 6.140 1.00 97.69 86 PHE A O 1
ATOM 735 N N . TYR A 1 87 ? -2.819 -5.421 5.143 1.00 97.94 87 TYR A N 1
ATOM 736 C CA . TYR A 1 87 ? -3.597 -5.864 3.995 1.00 97.94 87 TYR A CA 1
ATOM 737 C C . TYR A 1 87 ? -4.671 -6.891 4.381 1.00 97.94 87 TYR A C 1
ATOM 739 O O . TYR A 1 87 ? -5.823 -6.761 3.960 1.00 97.94 87 TYR A O 1
ATOM 747 N N . ILE A 1 88 ? -4.348 -7.892 5.213 1.00 97.19 88 ILE A N 1
ATOM 748 C CA . ILE A 1 88 ? -5.339 -8.901 5.626 1.00 97.19 88 ILE A CA 1
ATOM 749 C C . ILE A 1 88 ? -6.421 -8.305 6.530 1.00 97.19 88 ILE A C 1
ATOM 751 O O . ILE A 1 88 ? -7.591 -8.626 6.344 1.00 97.19 88 ILE A O 1
ATOM 755 N N . LEU A 1 89 ? -6.069 -7.364 7.413 1.00 97.38 89 LEU A N 1
ATOM 756 C CA . LEU A 1 89 ? -7.027 -6.598 8.227 1.00 97.38 89 LEU A CA 1
ATOM 757 C C . LEU A 1 89 ? -7.829 -5.576 7.394 1.00 97.38 89 LEU A C 1
ATOM 759 O O . LEU A 1 89 ? -8.742 -4.903 7.885 1.00 97.38 89 LEU A O 1
ATOM 763 N N . GLY A 1 90 ? -7.479 -5.420 6.114 1.00 96.81 90 GLY A N 1
ATOM 764 C CA . GLY A 1 90 ? -8.058 -4.454 5.192 1.00 96.81 90 GLY A CA 1
ATOM 765 C C . GLY A 1 90 ? -7.751 -2.999 5.552 1.00 96.81 90 GLY A C 1
ATOM 766 O O . GLY A 1 90 ? -8.482 -2.110 5.116 1.00 96.81 90 GLY A O 1
ATOM 767 N N . ILE A 1 91 ? -6.740 -2.732 6.374 1.00 97.75 91 ILE A N 1
ATOM 768 C CA . ILE A 1 91 ? -6.254 -1.378 6.657 1.00 97.75 91 ILE A CA 1
ATOM 769 C C . ILE A 1 91 ? -5.744 -0.738 5.363 1.00 97.75 91 ILE A C 1
ATOM 771 O O . ILE A 1 91 ? -6.110 0.397 5.053 1.00 97.75 91 ILE A O 1
ATOM 775 N N . THR A 1 92 ? -4.979 -1.496 4.583 1.00 97.44 92 THR A N 1
ATOM 776 C CA . THR A 1 92 ? -4.464 -1.129 3.258 1.00 97.44 92 THR A CA 1
ATOM 777 C C . THR A 1 92 ? -5.219 -1.897 2.167 1.00 97.44 92 THR A C 1
ATOM 779 O O . THR A 1 92 ? -6.001 -2.809 2.451 1.00 97.44 92 THR A O 1
ATOM 782 N N . ARG A 1 93 ? -5.058 -1.488 0.907 1.00 95.06 93 ARG A N 1
ATOM 783 C CA . ARG A 1 93 ? -5.760 -2.068 -0.251 1.00 95.06 93 ARG A CA 1
ATOM 784 C C . ARG A 1 93 ? -4.824 -2.748 -1.243 1.00 95.06 93 ARG A C 1
ATOM 786 O O . ARG A 1 93 ? -5.270 -3.667 -1.922 1.00 95.06 93 ARG A O 1
ATOM 793 N N . GLY A 1 94 ? -3.576 -2.303 -1.344 1.00 95.12 94 GLY A N 1
ATOM 794 C CA . GLY A 1 94 ? -2.545 -2.943 -2.151 1.00 95.12 94 GLY A CA 1
ATOM 795 C C . GLY A 1 94 ? -2.069 -4.231 -1.495 1.00 95.12 94 GLY A C 1
ATOM 796 O O . GLY A 1 94 ? -1.748 -4.241 -0.310 1.00 95.12 94 GLY A O 1
ATOM 797 N N . ASN A 1 95 ? -2.021 -5.315 -2.266 1.00 96.50 95 ASN A N 1
ATOM 798 C CA . ASN A 1 95 ? -1.532 -6.601 -1.787 1.00 96.50 95 ASN A CA 1
ATOM 799 C C . ASN A 1 95 ? 0.005 -6.654 -1.858 1.00 96.50 95 ASN A C 1
ATOM 801 O O . ASN A 1 95 ? 0.553 -6.631 -2.966 1.00 96.50 95 ASN A O 1
ATOM 805 N N . PRO A 1 96 ? 0.721 -6.733 -0.723 1.00 96.69 96 PRO A N 1
ATOM 806 C CA . PRO A 1 96 ? 2.182 -6.712 -0.727 1.00 96.69 96 PRO A CA 1
ATOM 807 C C . PRO A 1 96 ? 2.804 -8.018 -1.232 1.00 96.69 96 PRO A C 1
ATOM 809 O O . PRO A 1 96 ? 3.978 -8.030 -1.596 1.00 96.69 96 PRO A O 1
ATOM 812 N N . LEU A 1 97 ? 2.042 -9.114 -1.301 1.00 96.19 97 LEU A N 1
ATOM 813 C CA . LEU A 1 97 ? 2.561 -10.399 -1.767 1.00 96.19 97 LEU A CA 1
ATOM 814 C C . LEU A 1 97 ? 3.089 -10.320 -3.213 1.00 96.19 97 LEU A C 1
ATOM 816 O O . LEU A 1 97 ? 2.652 -9.460 -3.986 1.00 96.19 97 LEU A O 1
ATOM 820 N N . PRO A 1 98 ? 3.989 -11.235 -3.618 1.00 95.19 98 PRO A N 1
ATOM 821 C CA . PRO A 1 98 ? 4.352 -11.413 -5.021 1.00 95.19 98 PRO A CA 1
ATOM 822 C C . PRO A 1 98 ? 3.124 -11.626 -5.911 1.00 95.19 98 PRO A C 1
ATOM 824 O O . PRO A 1 98 ? 2.075 -12.059 -5.429 1.00 95.19 98 PRO A O 1
ATOM 827 N N . ALA A 1 99 ? 3.246 -11.337 -7.205 1.00 95.94 99 ALA A N 1
ATOM 828 C CA . ALA A 1 99 ? 2.159 -11.536 -8.156 1.00 95.94 99 ALA A CA 1
ATOM 829 C C . ALA A 1 99 ? 1.648 -12.990 -8.103 1.00 95.94 99 ALA A C 1
ATOM 831 O O . ALA A 1 99 ? 2.423 -13.949 -8.130 1.00 95.94 99 ALA A O 1
ATOM 832 N N . HIS A 1 100 ? 0.336 -13.161 -7.988 1.00 95.25 100 HIS A N 1
ATOM 833 C CA . HIS A 1 100 ? -0.294 -14.470 -7.865 1.00 95.25 100 HIS A CA 1
ATOM 834 C C . HIS A 1 100 ? -1.689 -14.493 -8.473 1.00 95.25 100 HIS A C 1
ATOM 836 O O . HIS A 1 100 ? -2.345 -13.466 -8.647 1.00 95.25 100 HIS A O 1
ATOM 842 N N . SER A 1 101 ? -2.156 -15.706 -8.747 1.00 95.00 101 SER A N 1
ATOM 843 C CA . SER A 1 101 ? -3.551 -15.999 -9.051 1.00 95.00 101 SER A CA 1
ATOM 844 C C . SER A 1 101 ? -4.192 -16.758 -7.889 1.00 95.00 101 SER A C 1
ATOM 846 O O . SER A 1 101 ? -3.547 -17.602 -7.268 1.00 95.00 101 SER A O 1
ATOM 848 N N . PHE A 1 102 ? -5.459 -16.486 -7.578 1.00 94.00 102 PHE A N 1
ATOM 849 C CA . PHE A 1 102 ? -6.200 -17.189 -6.534 1.00 94.00 102 PHE A CA 1
ATOM 850 C C . PHE A 1 102 ? -7.644 -17.485 -6.946 1.00 94.00 102 PHE A C 1
ATOM 852 O O . PHE A 1 102 ? -8.310 -16.705 -7.625 1.00 94.00 102 PHE A O 1
ATOM 859 N N . CYS A 1 103 ? -8.152 -18.640 -6.521 1.00 93.81 103 CYS A N 1
ATOM 860 C CA . CYS A 1 103 ? -9.522 -19.057 -6.779 1.00 93.81 103 CYS A CA 1
ATOM 861 C C . CYS A 1 103 ? -10.441 -18.543 -5.663 1.00 93.81 103 CYS A C 1
ATOM 863 O O . CYS A 1 103 ? -10.300 -18.981 -4.518 1.00 93.81 103 CYS A O 1
ATOM 865 N N . PRO A 1 104 ? -11.438 -17.690 -5.951 1.00 92.56 104 PRO A N 1
ATOM 866 C CA . PRO A 1 104 ? -12.355 -17.206 -4.919 1.00 92.56 104 PRO A CA 1
ATOM 867 C C . PRO A 1 104 ? -13.266 -18.315 -4.364 1.00 92.56 104 PRO A C 1
ATOM 869 O O . PRO A 1 104 ? -13.785 -18.170 -3.258 1.00 92.56 104 PRO A O 1
ATOM 872 N N . LYS A 1 105 ? -13.432 -19.429 -5.098 1.00 92.88 105 LYS A N 1
ATOM 873 C CA . LYS A 1 105 ? -14.281 -20.567 -4.721 1.00 92.88 105 LYS A CA 1
ATOM 874 C C . LYS A 1 105 ? -13.567 -21.560 -3.801 1.00 92.88 105 LYS A C 1
ATOM 876 O O . LYS A 1 105 ? -14.001 -21.749 -2.670 1.00 92.88 105 LYS A O 1
ATOM 881 N N . CYS A 1 106 ? -12.487 -22.198 -4.259 1.00 91.88 106 CYS A N 1
ATOM 882 C CA . CYS A 1 106 ? -11.769 -23.206 -3.465 1.00 91.88 106 CYS A CA 1
ATOM 883 C C . CYS A 1 106 ? -10.521 -22.685 -2.740 1.00 91.88 106 CYS A C 1
ATOM 885 O O . CYS A 1 106 ? -9.843 -23.473 -2.081 1.00 91.88 106 CYS A O 1
ATOM 887 N N . LYS A 1 107 ? -10.204 -21.388 -2.862 1.00 90.94 107 LYS A N 1
ATOM 888 C CA . LYS A 1 107 ? -9.055 -20.725 -2.216 1.00 90.94 107 LYS A CA 1
ATOM 889 C C . LYS A 1 107 ? -7.680 -21.264 -2.638 1.00 90.94 107 LYS A C 1
ATOM 891 O O . LYS A 1 107 ? -6.675 -20.923 -2.028 1.00 90.94 107 LYS A O 1
ATOM 896 N N . SER A 1 108 ? -7.603 -22.073 -3.702 1.00 91.81 108 SER A N 1
ATOM 897 C CA . SER A 1 108 ? -6.316 -22.460 -4.293 1.00 91.81 108 SER A CA 1
ATOM 898 C C . SER A 1 108 ? -5.610 -21.245 -4.880 1.00 91.81 108 SER A C 1
ATOM 900 O O . SER A 1 108 ? -6.267 -20.409 -5.496 1.00 91.81 108 SER A O 1
ATOM 902 N N . MET A 1 109 ? -4.290 -21.203 -4.773 1.00 92.56 109 MET A N 1
ATOM 903 C CA . MET A 1 109 ? -3.470 -20.093 -5.240 1.00 92.56 109 MET A CA 1
ATOM 904 C C . MET A 1 109 ? -2.218 -20.626 -5.930 1.00 92.56 109 MET A C 1
ATOM 906 O O . MET A 1 109 ? -1.688 -21.648 -5.500 1.00 92.56 109 MET A O 1
ATOM 910 N N . ASP A 1 110 ? -1.768 -19.928 -6.967 1.00 92.81 110 ASP A N 1
ATOM 911 C CA . ASP A 1 110 ? -0.527 -20.197 -7.690 1.00 92.81 110 ASP A CA 1
ATOM 912 C C . ASP A 1 110 ? 0.241 -18.874 -7.843 1.00 92.81 110 ASP A C 1
ATOM 914 O O . ASP A 1 110 ? -0.335 -17.863 -8.260 1.00 92.81 110 ASP A O 1
ATOM 918 N N . TRP A 1 111 ? 1.529 -18.879 -7.496 1.00 93.88 111 TRP A N 1
ATOM 919 C CA . TRP A 1 111 ? 2.430 -17.754 -7.755 1.00 93.88 111 TRP A CA 1
ATOM 920 C C . TRP A 1 111 ? 2.651 -17.607 -9.258 1.00 93.88 111 TRP A C 1
ATOM 922 O O . TRP A 1 111 ? 2.754 -18.607 -9.970 1.00 93.88 111 TRP A O 1
ATOM 932 N N . LEU A 1 112 ? 2.683 -16.366 -9.733 1.00 91.06 112 LEU A N 1
ATOM 933 C CA . LEU A 1 112 ? 2.953 -16.059 -11.132 1.00 91.06 112 LEU A CA 1
ATOM 934 C C . LEU A 1 112 ? 4.462 -15.939 -11.359 1.00 91.06 112 LEU A C 1
ATOM 936 O O . LEU A 1 112 ? 5.225 -15.697 -10.421 1.00 91.06 112 LEU A O 1
ATOM 940 N N . ASP A 1 113 ? 4.877 -16.115 -12.612 1.00 82.19 113 ASP A N 1
ATOM 941 C CA . ASP A 1 113 ? 6.278 -15.987 -13.007 1.00 82.19 113 ASP A CA 1
ATOM 942 C C . ASP A 1 113 ? 6.829 -14.588 -12.689 1.00 82.19 113 ASP A C 1
ATOM 944 O O . ASP A 1 113 ? 6.099 -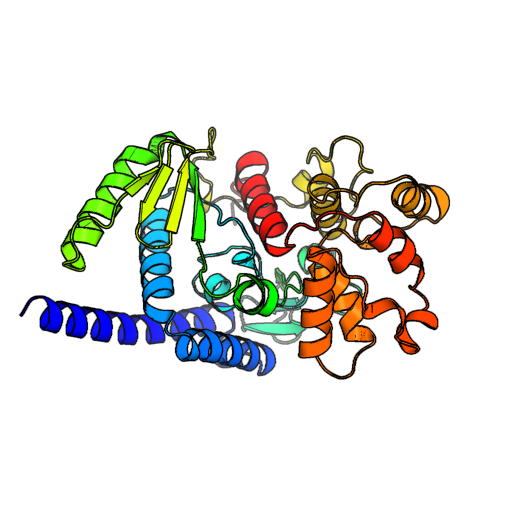13.593 -12.661 1.00 82.19 113 ASP A O 1
ATOM 948 N N . HIS A 1 114 ? 8.147 -14.511 -12.490 1.00 73.00 114 HIS A N 1
ATOM 949 C CA . HIS A 1 114 ? 8.856 -13.281 -12.116 1.00 73.00 114 HIS A CA 1
ATOM 950 C C . HIS A 1 114 ? 8.764 -12.147 -13.151 1.00 73.00 114 HIS A C 1
ATOM 952 O O . HIS A 1 114 ? 9.114 -11.013 -12.830 1.00 73.00 114 HIS A O 1
ATOM 958 N N . ASP A 1 115 ? 8.267 -12.433 -14.354 1.00 73.94 115 ASP A N 1
ATOM 959 C CA . ASP A 1 115 ? 8.025 -11.440 -15.403 1.00 73.94 115 ASP A CA 1
ATOM 960 C C . ASP A 1 115 ? 6.852 -10.497 -15.061 1.00 73.94 115 ASP A C 1
ATOM 962 O O . ASP A 1 115 ? 6.719 -9.425 -15.654 1.00 73.94 115 ASP A O 1
ATOM 966 N N . TYR A 1 116 ? 6.007 -10.855 -14.084 1.00 81.88 116 TYR A N 1
ATOM 967 C CA . TYR A 1 116 ? 4.912 -10.010 -13.613 1.00 81.88 116 TYR A CA 1
ATOM 968 C C . TYR A 1 116 ? 5.322 -9.159 -12.405 1.00 81.88 116 TYR A C 1
ATOM 970 O O . TYR A 1 116 ? 5.382 -9.628 -11.267 1.00 81.88 116 TYR A O 1
ATOM 978 N N . TYR A 1 117 ? 5.497 -7.857 -12.635 1.00 87.88 117 TYR A N 1
ATOM 979 C CA . TYR A 1 117 ? 5.695 -6.861 -11.572 1.00 87.88 117 TYR A CA 1
ATOM 980 C C . TYR A 1 117 ? 4.442 -6.637 -10.702 1.00 87.88 117 TYR A C 1
ATOM 982 O O . TYR A 1 117 ? 4.553 -6.141 -9.573 1.00 87.88 117 TYR A O 1
ATOM 990 N N . SER A 1 118 ? 3.260 -6.988 -11.221 1.00 95.12 118 SER A N 1
ATOM 991 C CA . SER A 1 118 ? 1.967 -6.919 -10.541 1.00 95.12 118 SER A CA 1
ATOM 992 C C . SER A 1 118 ? 1.005 -7.981 -11.080 1.00 95.12 118 SER A C 1
ATOM 994 O O . SER A 1 118 ? 0.903 -8.174 -12.290 1.00 95.12 118 SER A O 1
ATOM 996 N N . GLY A 1 119 ? 0.208 -8.606 -10.211 1.00 95.25 119 GLY A N 1
ATOM 997 C CA . GLY A 1 119 ? -0.871 -9.507 -10.631 1.00 95.25 119 GLY A CA 1
ATOM 998 C C . GLY A 1 119 ? -1.956 -8.813 -11.462 1.00 95.25 119 GLY A C 1
ATOM 999 O O . GLY A 1 119 ? -2.672 -9.467 -12.216 1.00 95.25 119 GLY A O 1
ATOM 1000 N N . PHE A 1 120 ? -2.048 -7.482 -11.396 1.00 95.31 120 PHE A N 1
ATOM 1001 C CA . PHE A 1 120 ? -2.962 -6.695 -12.232 1.00 95.31 120 PHE A CA 1
ATOM 1002 C C . PHE A 1 120 ? -2.539 -6.614 -13.704 1.00 95.31 120 PHE A C 1
ATOM 1004 O O . PHE A 1 120 ? -3.314 -6.129 -14.526 1.00 95.31 120 PHE A O 1
ATOM 1011 N N . ASP A 1 121 ? -1.334 -7.074 -14.048 1.00 95.19 121 ASP A N 1
ATOM 1012 C CA . ASP A 1 121 ? -0.863 -7.099 -15.434 1.00 95.19 121 ASP A CA 1
ATOM 1013 C C . ASP A 1 121 ? -1.278 -8.361 -16.198 1.00 95.19 121 ASP A C 1
ATOM 1015 O O . ASP A 1 121 ? -1.118 -8.402 -17.419 1.00 95.19 121 ASP A O 1
ATOM 1019 N N . VAL A 1 122 ? -1.818 -9.376 -15.513 1.00 92.25 122 VAL A N 1
ATOM 1020 C CA . VAL A 1 122 ? -2.331 -10.587 -16.165 1.00 92.25 122 VAL A CA 1
ATOM 1021 C C . VAL A 1 122 ? -3.539 -10.219 -17.020 1.00 92.25 122 VAL A C 1
ATOM 1023 O O . VAL A 1 122 ? -4.529 -9.685 -16.519 1.00 92.25 122 VAL A O 1
ATOM 1026 N N . LYS A 1 123 ? -3.453 -10.494 -18.325 1.00 85.06 123 LYS A N 1
ATOM 1027 C CA . LYS A 1 123 ? -4.499 -10.142 -19.300 1.00 85.06 123 LYS A CA 1
ATOM 1028 C C . LYS A 1 123 ? -5.426 -11.310 -19.605 1.00 85.06 123 LYS A C 1
ATOM 1030 O O . LYS A 1 123 ? -6.529 -11.100 -20.103 1.00 85.06 123 LYS A O 1
ATOM 1035 N N . GLU A 1 124 ? -4.964 -12.529 -19.364 1.00 84.56 124 GLU A N 1
ATOM 1036 C CA . GLU A 1 124 ? -5.682 -13.751 -19.674 1.00 84.56 124 GLU A CA 1
ATOM 1037 C C . GLU A 1 124 ? -6.672 -14.125 -18.570 1.00 84.56 124 GLU A C 1
ATOM 1039 O O . GLU A 1 124 ? -6.363 -14.086 -17.379 1.00 84.56 124 GLU A O 1
ATOM 1044 N N . ASP A 1 125 ? -7.846 -14.604 -18.981 1.00 90.19 125 ASP A N 1
ATOM 1045 C CA . ASP A 1 125 ? -8.789 -15.260 -18.080 1.00 90.19 125 ASP A CA 1
ATOM 1046 C C . ASP A 1 125 ? -8.221 -16.614 -17.632 1.00 90.19 125 ASP A C 1
ATOM 1048 O O . ASP A 1 125 ? -8.370 -17.645 -18.301 1.00 90.19 125 ASP A O 1
ATOM 1052 N N . LEU A 1 126 ? -7.566 -16.624 -16.475 1.00 92.44 126 LEU A N 1
ATOM 1053 C CA . LEU A 1 126 ? -7.039 -17.844 -15.878 1.00 92.44 126 LEU A CA 1
ATOM 1054 C C . LEU A 1 126 ? -8.161 -18.650 -15.210 1.00 92.44 126 LEU A C 1
ATOM 1056 O O . LEU A 1 126 ? -9.033 -18.104 -14.534 1.00 92.44 126 LEU A O 1
ATOM 1060 N N . ARG A 1 127 ? -8.137 -19.980 -15.354 1.00 95.44 127 ARG A N 1
ATOM 1061 C CA . ARG A 1 127 ? -9.119 -20.884 -14.730 1.00 95.44 127 ARG A CA 1
ATOM 1062 C C . ARG A 1 127 ? -8.471 -21.804 -13.711 1.00 95.44 127 ARG A C 1
ATOM 1064 O O . ARG A 1 127 ? -7.403 -22.365 -13.948 1.00 95.44 127 ARG A O 1
ATOM 1071 N N . CYS A 1 128 ? -9.157 -22.007 -12.591 1.00 95.00 128 CYS A N 1
ATOM 1072 C CA . CYS A 1 128 ? -8.709 -22.905 -11.540 1.00 95.00 128 CYS A 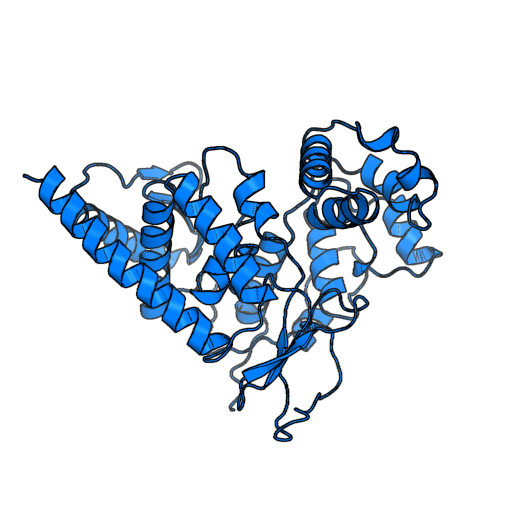CA 1
ATOM 1073 C C . CYS A 1 128 ? -8.614 -24.346 -12.056 1.00 95.00 128 CYS A C 1
ATOM 1075 O O . CYS A 1 128 ? -9.596 -24.912 -12.539 1.00 95.00 128 CYS A O 1
ATOM 1077 N N . LYS A 1 129 ? -7.455 -24.982 -11.861 1.00 94.19 129 LYS A N 1
ATOM 1078 C CA . LYS A 1 129 ? -7.226 -26.388 -12.234 1.00 94.19 129 LYS A CA 1
ATOM 1079 C C . LYS A 1 129 ? -8.072 -27.383 -11.425 1.00 94.19 129 LYS A C 1
ATOM 1081 O O . LYS A 1 129 ? -8.240 -28.517 -11.860 1.00 94.19 129 LYS A O 1
ATOM 1086 N N . LYS A 1 130 ? -8.583 -26.984 -10.251 1.00 94.00 130 LYS A N 1
ATOM 1087 C CA . LYS A 1 130 ? -9.368 -27.851 -9.352 1.00 94.00 130 LYS A CA 1
ATOM 1088 C C . LYS A 1 130 ? -10.871 -27.804 -9.624 1.00 94.00 130 LYS A C 1
ATOM 1090 O O . LYS A 1 130 ? -11.525 -28.836 -9.531 1.00 94.00 130 LYS A O 1
ATOM 1095 N N . ASP A 1 131 ? -11.422 -26.626 -9.914 1.00 95.56 131 ASP A N 1
ATOM 1096 C CA . ASP A 1 131 ? -12.878 -26.428 -10.001 1.00 95.56 131 ASP A CA 1
ATOM 1097 C C . ASP A 1 131 ? -13.355 -25.627 -11.228 1.00 95.56 131 ASP A C 1
ATOM 1099 O O . ASP A 1 131 ? -14.560 -25.414 -11.380 1.00 95.56 131 ASP A O 1
ATOM 1103 N N . GLY A 1 132 ? -12.442 -25.200 -12.109 1.00 95.31 132 GLY A N 1
ATOM 1104 C CA . GLY A 1 132 ? -12.744 -24.476 -13.348 1.00 95.31 132 GLY A CA 1
ATOM 1105 C C . GLY A 1 132 ? -13.201 -23.023 -13.173 1.00 95.31 132 GLY A C 1
ATOM 1106 O O . GLY A 1 132 ? -13.492 -22.359 -14.178 1.00 95.31 132 GLY A O 1
ATOM 1107 N N . TYR A 1 133 ? -13.273 -22.519 -11.934 1.00 96.38 133 TYR A N 1
ATOM 1108 C CA . TYR A 1 133 ? -13.708 -21.154 -11.642 1.00 96.38 133 TYR A CA 1
ATOM 1109 C C . TYR A 1 133 ? -12.694 -20.124 -12.165 1.00 96.38 133 TYR A C 1
ATOM 1111 O O . TYR A 1 133 ? -11.500 -20.418 -12.251 1.00 96.38 133 TYR A O 1
ATOM 1119 N N . LEU A 1 134 ? -13.167 -18.927 -12.527 1.00 96.12 134 LEU A N 1
ATOM 1120 C CA . LEU A 1 134 ? -12.298 -17.833 -12.972 1.00 96.12 134 LEU A CA 1
ATOM 1121 C C . LEU A 1 134 ? -11.405 -17.382 -11.807 1.00 96.12 134 LEU A C 1
ATOM 1123 O O . LEU A 1 134 ? -11.904 -17.085 -10.719 1.00 96.12 134 LEU A O 1
ATOM 1127 N N . LEU A 1 135 ? -10.094 -17.378 -12.020 1.00 95.31 135 LEU A N 1
ATOM 1128 C CA . LEU A 1 135 ? -9.135 -16.924 -11.023 1.00 95.31 135 LEU A CA 1
ATOM 1129 C C . LEU A 1 135 ? -9.104 -15.399 -10.984 1.00 95.31 135 LEU A C 1
ATOM 1131 O O . LEU A 1 135 ? -9.277 -14.728 -11.997 1.00 95.31 135 LEU A O 1
ATOM 1135 N N . LEU A 1 136 ? -8.853 -14.870 -9.795 1.00 93.69 136 LEU A N 1
ATOM 1136 C CA . LEU A 1 136 ? -8.501 -13.474 -9.588 1.00 93.69 136 LEU A CA 1
ATOM 1137 C C . LEU A 1 136 ? -6.979 -13.363 -9.530 1.00 93.69 136 LEU A C 1
ATOM 1139 O O . LEU A 1 136 ? -6.318 -14.296 -9.074 1.00 93.69 136 LEU A O 1
ATOM 1143 N N . THR A 1 137 ? -6.427 -12.238 -9.966 1.00 94.94 137 THR A N 1
ATOM 1144 C CA . THR A 1 137 ? -4.986 -11.974 -9.923 1.00 94.94 137 THR A CA 1
ATOM 1145 C C . THR A 1 137 ? -4.698 -10.717 -9.116 1.00 94.94 137 THR A C 1
ATOM 1147 O O . THR A 1 137 ? -5.451 -9.744 -9.159 1.00 94.94 137 THR A O 1
ATOM 1150 N N . ASP A 1 138 ? -3.640 -10.766 -8.312 1.00 95.31 138 ASP A N 1
ATOM 1151 C CA . ASP A 1 138 ? -3.280 -9.711 -7.363 1.00 95.31 138 ASP A CA 1
ATOM 1152 C C . ASP A 1 138 ? -1.797 -9.840 -6.964 1.00 95.31 138 ASP A C 1
ATOM 1154 O O . ASP A 1 138 ? -1.088 -10.727 -7.444 1.00 95.31 138 ASP A O 1
ATOM 1158 N N . GLY A 1 139 ? -1.320 -8.967 -6.081 1.00 96.12 139 GLY A N 1
ATOM 1159 C CA . GLY A 1 139 ? 0.043 -8.983 -5.557 1.00 96.12 139 GLY A CA 1
ATOM 1160 C C . GLY A 1 139 ? 0.966 -8.048 -6.327 1.00 96.12 139 GLY A C 1
ATOM 1161 O O . GLY A 1 139 ? 0.970 -8.024 -7.557 1.00 96.12 139 GLY A O 1
ATOM 1162 N N . HIS A 1 140 ? 1.746 -7.257 -5.596 1.00 95.81 140 HIS A N 1
ATOM 1163 C CA . HIS A 1 140 ? 2.590 -6.196 -6.149 1.00 95.81 140 HIS A CA 1
ATOM 1164 C C . HIS A 1 140 ? 4.051 -6.276 -5.694 1.00 95.81 140 HIS A C 1
ATOM 1166 O O . HIS A 1 140 ? 4.818 -5.340 -5.940 1.00 95.81 140 HIS A O 1
ATOM 1172 N N . ASN A 1 141 ? 4.427 -7.380 -5.042 1.00 94.06 141 ASN A N 1
ATOM 1173 C CA . ASN A 1 141 ? 5.786 -7.690 -4.604 1.00 94.06 141 ASN A CA 1
ATOM 1174 C C . ASN A 1 141 ? 6.425 -6.530 -3.818 1.00 94.06 141 ASN A C 1
ATOM 1176 O O . ASN A 1 141 ? 7.369 -5.888 -4.282 1.00 94.06 141 ASN A O 1
ATOM 1180 N N . ILE A 1 142 ? 5.842 -6.204 -2.663 1.00 94.38 142 ILE A N 1
ATOM 1181 C CA . ILE A 1 142 ? 6.289 -5.130 -1.774 1.00 94.38 142 ILE A CA 1
ATOM 1182 C C . ILE A 1 142 ? 6.673 -5.764 -0.429 1.00 94.38 142 ILE A C 1
ATOM 1184 O O . ILE A 1 142 ? 5.791 -6.240 0.278 1.00 94.38 142 ILE A O 1
ATOM 1188 N N . PRO A 1 143 ? 7.960 -5.791 -0.062 1.00 91.44 143 PRO A N 1
ATOM 1189 C CA . PRO A 1 143 ? 8.422 -6.466 1.152 1.00 91.44 143 PRO A CA 1
ATOM 1190 C C . PRO A 1 143 ? 7.966 -5.720 2.416 1.00 91.44 143 PRO A C 1
ATOM 1192 O O . PRO A 1 143 ? 7.996 -4.492 2.446 1.00 91.44 143 PRO A O 1
ATOM 1195 N N . TRP A 1 144 ? 7.547 -6.420 3.473 1.00 90.00 144 TRP A N 1
ATOM 1196 C CA . TRP A 1 144 ? 7.004 -5.788 4.690 1.00 90.00 144 TRP A CA 1
ATOM 1197 C C . TRP A 1 144 ? 8.056 -4.947 5.433 1.00 90.00 144 TRP A C 1
ATOM 1199 O O . TRP A 1 144 ? 7.734 -3.913 6.028 1.00 90.00 144 TRP A O 1
ATOM 1209 N N . GLU A 1 145 ? 9.325 -5.333 5.312 1.00 87.19 145 GLU A N 1
ATOM 1210 C CA . GLU A 1 145 ? 10.515 -4.678 5.857 1.00 87.19 145 GLU A CA 1
ATOM 1211 C C . GLU A 1 145 ? 10.653 -3.232 5.358 1.00 87.19 145 GLU A C 1
ATOM 1213 O O . GLU A 1 145 ? 11.166 -2.363 6.070 1.00 87.19 145 GLU A O 1
ATOM 1218 N N . SER A 1 146 ? 10.113 -2.934 4.170 1.00 84.81 146 SER A N 1
ATOM 1219 C CA . SER A 1 146 ? 10.010 -1.576 3.632 1.00 84.81 146 SER A CA 1
ATOM 1220 C C . SER A 1 146 ? 9.354 -0.594 4.599 1.00 84.81 146 SER A C 1
ATOM 1222 O O . SER A 1 146 ? 9.650 0.603 4.558 1.00 84.81 146 SER A O 1
ATOM 1224 N N . PHE A 1 147 ? 8.429 -1.057 5.430 1.00 87.88 147 PHE A N 1
ATOM 1225 C CA . PHE A 1 147 ? 7.772 -0.228 6.427 1.00 87.88 147 PHE A CA 1
ATOM 1226 C C . PHE A 1 147 ? 8.472 -0.360 7.774 1.00 87.88 147 PHE A C 1
ATOM 1228 O O . PHE A 1 147 ? 9.097 0.587 8.259 1.00 87.88 147 PHE A O 1
ATOM 1235 N N . TRP A 1 148 ? 8.432 -1.568 8.325 1.00 81.94 148 TRP A N 1
ATOM 1236 C CA . TRP A 1 148 ? 8.827 -1.858 9.696 1.00 81.94 148 TRP A CA 1
ATOM 1237 C C . TRP A 1 148 ? 10.326 -1.686 9.948 1.00 81.94 148 TRP A C 1
ATOM 1239 O O . TRP A 1 148 ? 10.731 -1.141 10.975 1.00 81.94 148 TRP A O 1
ATOM 1249 N N . SER A 1 149 ? 11.166 -2.069 8.987 1.00 67.31 149 SER A N 1
ATOM 1250 C CA . SER A 1 149 ? 12.621 -1.972 9.108 1.00 67.31 149 SER A CA 1
ATOM 1251 C C . SER A 1 149 ? 13.159 -0.620 8.633 1.00 67.31 149 SER A C 1
ATOM 1253 O O . SER A 1 149 ? 14.326 -0.319 8.878 1.00 67.31 149 SER A O 1
ATOM 1255 N N . TYR A 1 150 ? 12.362 0.222 7.961 1.00 58.41 150 TYR A N 1
ATOM 1256 C CA . TYR A 1 150 ? 12.846 1.452 7.321 1.00 58.41 150 TYR A CA 1
ATOM 1257 C C . TYR A 1 150 ? 12.526 2.747 8.086 1.00 58.41 150 TYR A C 1
ATOM 1259 O O . TYR A 1 150 ? 13.347 3.666 8.062 1.00 58.41 150 TYR A O 1
ATOM 1267 N N . GLU A 1 151 ? 11.385 2.833 8.781 1.00 54.56 151 GLU A N 1
ATOM 1268 C CA . GLU A 1 151 ? 10.908 4.093 9.388 1.00 54.56 151 GLU A CA 1
ATOM 1269 C C . GLU A 1 151 ? 11.563 4.465 10.739 1.00 54.56 151 GLU A C 1
ATOM 1271 O O . GLU A 1 151 ? 11.338 5.550 11.268 1.00 54.56 151 GLU A O 1
ATOM 1276 N N . GLY A 1 152 ? 12.493 3.655 11.255 1.00 54.66 152 GLY A N 1
ATOM 1277 C CA . GLY A 1 152 ? 13.195 3.952 12.509 1.00 54.66 152 GLY A CA 1
ATOM 1278 C C . GLY A 1 152 ? 12.332 3.685 13.748 1.00 54.66 152 GLY A C 1
ATOM 1279 O O . GLY A 1 152 ? 11.382 2.913 13.699 1.00 54.66 152 GLY A O 1
ATOM 1280 N N . ASN A 1 153 ? 12.697 4.280 14.888 1.00 56.91 153 ASN A N 1
ATOM 1281 C CA . ASN A 1 153 ? 12.054 3.967 16.171 1.00 56.91 153 ASN A CA 1
ATOM 1282 C C . ASN A 1 153 ? 10.669 4.608 16.357 1.00 56.91 153 ASN A C 1
ATOM 1284 O O . ASN A 1 153 ? 9.945 4.171 17.245 1.00 56.91 153 ASN A O 1
ATOM 1288 N N . GLU A 1 154 ? 10.290 5.616 15.569 1.00 73.62 154 GLU A N 1
ATOM 1289 C CA . GLU A 1 154 ? 8.970 6.253 15.657 1.00 73.62 154 GLU A CA 1
ATOM 1290 C C . GLU A 1 154 ? 8.240 6.120 14.322 1.00 73.62 154 GLU A C 1
ATOM 1292 O O . GLU A 1 154 ? 8.589 6.770 13.341 1.00 73.62 154 GLU A O 1
ATOM 1297 N N . ILE A 1 155 ? 7.217 5.270 14.306 1.00 84.12 155 ILE A N 1
ATOM 1298 C CA . ILE A 1 155 ? 6.324 5.077 13.165 1.00 84.12 155 ILE A CA 1
ATOM 1299 C C . ILE A 1 155 ? 5.152 6.037 13.321 1.00 84.12 155 ILE A C 1
ATOM 1301 O O . ILE A 1 155 ? 4.552 6.088 14.395 1.00 84.12 155 ILE A O 1
ATOM 1305 N N . VAL A 1 156 ? 4.808 6.773 12.262 1.00 88.69 156 VAL A N 1
ATOM 1306 C CA . VAL A 1 156 ? 3.632 7.655 12.233 1.00 88.69 156 VAL A CA 1
ATOM 1307 C C . VAL A 1 156 ? 2.715 7.257 11.082 1.00 88.69 156 VAL A C 1
ATOM 1309 O O . VAL A 1 156 ? 3.059 7.398 9.909 1.00 88.69 156 VAL A O 1
ATOM 1312 N N . PHE A 1 157 ? 1.503 6.820 11.410 1.00 93.50 157 PHE A N 1
ATOM 1313 C CA . PHE A 1 157 ? 0.475 6.475 10.435 1.00 93.50 157 PHE A CA 1
ATOM 1314 C C . PHE A 1 157 ? -0.210 7.738 9.931 1.00 93.50 157 PHE A C 1
ATOM 1316 O O . PHE A 1 157 ? -1.044 8.320 10.617 1.00 93.50 157 PHE A O 1
ATOM 1323 N N . THR A 1 158 ? 0.126 8.173 8.722 1.00 94.19 158 THR A N 1
ATOM 1324 C CA . THR A 1 158 ? -0.497 9.360 8.125 1.00 94.19 158 THR A CA 1
ATOM 1325 C C . THR A 1 158 ? -1.622 8.959 7.178 1.00 94.19 158 THR A C 1
ATOM 1327 O O . THR A 1 158 ? -1.376 8.270 6.195 1.00 94.19 158 THR A O 1
ATOM 1330 N N . ILE A 1 159 ? -2.846 9.407 7.443 1.00 96.69 159 ILE A N 1
ATOM 1331 C CA . ILE A 1 159 ? -4.062 9.051 6.706 1.00 96.69 159 ILE A CA 1
ATOM 1332 C C . ILE A 1 159 ? -4.646 10.305 6.060 1.00 96.69 159 ILE A C 1
ATOM 1334 O O . ILE A 1 159 ? -4.916 11.295 6.744 1.00 96.69 159 ILE A O 1
ATOM 1338 N N . ASP A 1 160 ? -4.891 10.248 4.752 1.00 96.25 160 ASP A N 1
ATOM 1339 C CA . ASP A 1 160 ? -5.666 11.271 4.055 1.00 96.25 160 ASP A CA 1
ATOM 1340 C C . ASP A 1 160 ? -7.157 10.989 4.126 1.00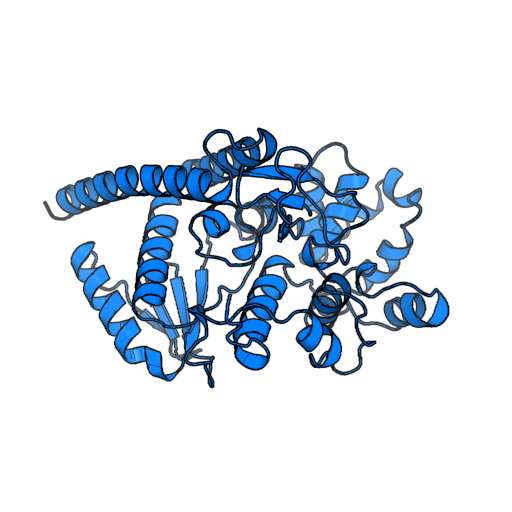 96.25 160 ASP A C 1
ATOM 1342 O O . ASP A 1 160 ? -7.618 9.872 3.875 1.00 96.25 160 ASP A O 1
ATOM 1346 N N . LEU A 1 161 ? -7.904 12.044 4.435 1.00 97.12 161 LEU A N 1
ATOM 1347 C CA . LEU A 1 161 ? -9.327 12.006 4.727 1.00 97.12 161 LEU A CA 1
ATOM 1348 C C . LEU A 1 161 ? -10.078 13.127 3.986 1.00 97.12 161 LEU A C 1
ATOM 1350 O O . LEU A 1 161 ? -9.477 14.147 3.619 1.00 97.12 161 LEU A O 1
ATOM 1354 N N . PRO A 1 162 ? -11.398 12.971 3.769 1.00 96.50 162 PRO A N 1
ATOM 1355 C CA . PRO A 1 162 ? -12.245 13.999 3.176 1.00 96.50 162 PRO A CA 1
ATOM 1356 C C . PRO A 1 162 ? -12.334 15.229 4.063 1.00 96.50 162 PRO A C 1
ATOM 1358 O O . PRO A 1 162 ? -12.535 15.094 5.270 1.00 96.50 162 PRO A O 1
ATOM 1361 N N . ILE A 1 163 ? -12.246 16.422 3.474 1.00 94.69 163 ILE A N 1
ATOM 1362 C CA . ILE A 1 163 ? -12.248 17.691 4.225 1.00 94.69 163 ILE A CA 1
ATOM 1363 C C . ILE A 1 163 ? -13.478 17.805 5.138 1.00 94.69 163 ILE A C 1
ATOM 1365 O O . ILE A 1 163 ? -13.359 18.163 6.312 1.00 94.69 163 ILE A O 1
ATOM 1369 N N . ASP A 1 164 ? -14.638 17.384 4.640 1.00 94.31 164 ASP A N 1
ATOM 1370 C CA . ASP A 1 164 ? -15.915 17.479 5.353 1.00 94.31 164 ASP A CA 1
ATOM 1371 C C . ASP A 1 164 ? -16.063 16.468 6.507 1.00 94.31 164 ASP A C 1
ATOM 1373 O O . ASP A 1 164 ? -16.981 16.570 7.321 1.00 94.31 164 ASP A O 1
ATOM 1377 N N . SER A 1 165 ? -15.145 15.502 6.633 1.00 96.06 165 SER A N 1
ATOM 1378 C CA . SER A 1 165 ? -15.172 14.488 7.699 1.00 96.06 165 SER A CA 1
ATOM 1379 C C . SER A 1 165 ? -14.555 14.956 9.025 1.00 96.06 165 SER A C 1
ATOM 1381 O O . SER A 1 165 ? -14.691 14.267 10.039 1.00 96.06 165 SER A O 1
ATOM 1383 N N . TYR A 1 166 ? -13.925 16.139 9.055 1.00 95.56 166 TYR A N 1
ATOM 1384 C CA . TYR A 1 166 ? -13.147 16.640 10.196 1.00 95.56 166 TYR A CA 1
ATOM 1385 C C . TYR A 1 166 ? -13.872 16.545 11.542 1.00 95.56 166 TYR A C 1
ATOM 1387 O O . TYR A 1 166 ? -13.338 15.973 12.491 1.00 95.56 166 TYR A O 1
ATOM 1395 N N . GLN A 1 167 ? -15.096 17.074 11.636 1.00 95.75 167 GLN A N 1
ATOM 1396 C CA . GLN A 1 167 ? -15.827 17.112 12.910 1.00 95.75 167 GLN A CA 1
ATOM 1397 C C . GLN A 1 167 ? -16.200 15.712 13.404 1.00 95.75 167 GLN A C 1
ATOM 1399 O O . GLN A 1 167 ? -16.113 15.428 14.596 1.00 95.75 167 GLN A O 1
ATOM 1404 N N . LYS A 1 168 ? -16.562 14.817 12.482 1.00 97.06 168 LYS A N 1
ATOM 1405 C CA . LYS A 1 168 ? -16.927 13.435 12.797 1.00 97.06 168 LYS A CA 1
ATOM 1406 C C . LYS A 1 168 ? -15.718 12.649 13.310 1.00 97.06 168 LYS A C 1
ATOM 1408 O O . LYS A 1 168 ? -15.826 11.937 14.302 1.00 97.06 168 LYS A O 1
ATOM 1413 N N . ILE A 1 169 ? -14.559 12.840 12.681 1.00 97.38 169 ILE A N 1
ATOM 1414 C CA . ILE A 1 169 ? -13.294 12.205 13.074 1.00 97.38 169 ILE A CA 1
ATOM 1415 C C . ILE A 1 169 ? -12.781 12.762 14.403 1.00 97.38 169 ILE A C 1
ATOM 1417 O O . ILE A 1 169 ? -12.337 12.001 15.258 1.00 97.38 169 ILE A O 1
ATOM 1421 N N . LYS A 1 170 ? -12.907 14.073 14.627 1.00 95.94 170 LYS A N 1
ATOM 1422 C CA . LYS A 1 170 ? -12.622 14.689 15.928 1.00 95.94 170 LYS A CA 1
ATOM 1423 C C . LYS A 1 170 ? -13.472 14.065 17.040 1.00 95.94 170 LYS A C 1
ATOM 1425 O O . LYS A 1 170 ? -12.917 13.660 18.054 1.00 95.94 170 LYS A O 1
ATOM 1430 N N . GLY A 1 171 ? -14.780 13.912 16.816 1.00 96.19 171 GLY A N 1
ATOM 1431 C CA . GLY A 1 171 ? -15.691 13.283 17.779 1.00 96.19 171 GLY A CA 1
ATOM 1432 C C . GLY A 1 171 ? -15.386 11.804 18.048 1.00 96.19 171 GLY A C 1
ATOM 1433 O O . GLY A 1 171 ? -15.484 11.361 19.193 1.00 96.19 171 GLY A O 1
ATOM 1434 N N . PHE A 1 172 ? -14.963 11.049 17.025 1.00 96.62 172 PHE A N 1
ATOM 1435 C CA . PHE A 1 172 ? -14.459 9.685 17.212 1.00 96.62 172 PHE A CA 1
ATOM 1436 C C . PHE A 1 172 ? -13.261 9.671 18.163 1.00 96.62 172 PHE A C 1
ATOM 1438 O O . PHE A 1 172 ? -13.294 8.964 19.166 1.00 96.62 172 PHE A O 1
ATOM 1445 N N . TRP A 1 173 ? -12.240 10.493 17.900 1.00 96.06 173 TRP A N 1
ATOM 1446 C CA . TRP A 1 173 ? -11.033 10.515 18.725 1.00 96.06 173 TRP A CA 1
ATOM 1447 C C . TRP A 1 173 ? -11.277 11.011 20.149 1.00 96.06 173 TRP A C 1
ATOM 1449 O O . TRP A 1 173 ? -10.694 10.466 21.079 1.00 96.06 173 TRP A O 1
ATOM 1459 N N . GLU A 1 174 ? -12.161 11.989 20.347 1.00 93.69 174 GLU A N 1
ATOM 1460 C CA . GLU A 1 174 ? -12.573 12.437 21.685 1.00 93.69 174 GLU A CA 1
ATOM 1461 C C . GLU A 1 174 ? -13.261 11.312 22.472 1.00 93.69 174 GLU A C 1
ATOM 1463 O O . GLU A 1 174 ? -12.985 11.125 23.658 1.00 93.69 174 GLU A O 1
ATOM 1468 N N . SER A 1 175 ? -14.106 10.520 21.804 1.00 93.00 175 SER A N 1
ATOM 1469 C CA . SER A 1 175 ? -14.777 9.366 22.416 1.00 93.00 175 SER A CA 1
ATOM 1470 C C . SER A 1 175 ? -13.785 8.240 22.727 1.00 93.00 175 SER A C 1
ATOM 1472 O O . SER A 1 175 ? -13.778 7.710 23.836 1.00 93.00 175 SER A O 1
ATOM 1474 N N . TYR A 1 176 ? -12.905 7.920 21.775 1.00 92.12 176 TYR A N 1
ATOM 1475 C CA . TYR A 1 176 ? -11.887 6.878 21.917 1.00 92.12 176 TYR A CA 1
ATOM 1476 C C . TYR A 1 176 ? -10.878 7.221 23.024 1.00 92.12 176 TYR A C 1
ATOM 1478 O O . TYR A 1 176 ? -10.497 6.363 23.817 1.00 92.12 176 TYR A O 1
ATOM 1486 N N . GLN A 1 177 ? -10.489 8.496 23.137 1.00 90.69 177 GLN A N 1
ATOM 1487 C CA . GLN A 1 177 ? -9.638 8.998 24.218 1.00 90.69 177 GLN A CA 1
ATOM 1488 C C . GLN A 1 177 ? -10.247 8.722 25.601 1.00 90.69 177 GLN A C 1
ATOM 1490 O O . GLN A 1 177 ? -9.549 8.275 26.515 1.00 90.69 177 GLN A O 1
ATOM 1495 N N . ALA A 1 178 ? -11.547 8.993 25.751 1.00 87.19 178 ALA A N 1
ATOM 1496 C CA . ALA A 1 178 ? -12.267 8.763 26.997 1.00 87.19 178 ALA A CA 1
ATOM 1497 C C . ALA A 1 178 ? -12.343 7.266 27.345 1.00 87.19 178 ALA A C 1
ATOM 1499 O O . ALA A 1 178 ? -12.219 6.912 28.517 1.00 87.19 178 ALA A O 1
ATOM 1500 N N . GLU A 1 179 ? -12.492 6.397 26.343 1.00 86.19 179 GLU A N 1
ATOM 1501 C CA . GLU A 1 179 ? -12.537 4.939 26.508 1.00 86.19 179 GLU A CA 1
ATOM 1502 C C . GLU A 1 179 ? -11.208 4.372 27.031 1.00 86.19 179 GLU A C 1
ATOM 1504 O O . GLU A 1 179 ? -11.200 3.604 27.991 1.00 86.19 179 GLU A O 1
ATOM 1509 N N . ILE A 1 180 ? -10.073 4.816 26.477 1.00 83.81 180 ILE A N 1
ATOM 1510 C CA . ILE A 1 180 ? -8.739 4.346 26.896 1.00 83.81 180 ILE A CA 1
ATOM 1511 C C . ILE A 1 180 ? -8.206 5.036 28.164 1.00 83.81 180 ILE A C 1
ATOM 1513 O O . ILE A 1 180 ? -7.062 4.806 28.560 1.00 83.81 180 ILE A O 1
ATOM 1517 N N . LEU A 1 181 ? -9.012 5.892 28.807 1.00 78.38 181 LEU A N 1
ATOM 1518 C CA . LEU A 1 181 ? -8.699 6.598 30.059 1.00 78.38 181 LEU A CA 1
ATOM 1519 C C . LEU A 1 181 ? -7.370 7.381 30.040 1.00 78.38 181 LEU A C 1
ATOM 1521 O O . LEU A 1 181 ? -6.726 7.526 31.085 1.00 78.38 181 LEU A O 1
ATOM 1525 N N . LYS A 1 182 ? -6.953 7.892 28.876 1.00 76.62 182 LYS A N 1
ATOM 1526 C CA . LYS A 1 182 ? -5.761 8.741 28.730 1.00 76.62 182 LYS A CA 1
ATOM 1527 C C . LYS A 1 182 ? -6.202 10.171 28.394 1.00 76.62 182 LYS A C 1
ATOM 1529 O O . LYS A 1 182 ? -7.005 10.362 27.495 1.00 76.62 182 LYS A O 1
ATOM 1534 N N . GLU A 1 183 ? -5.712 11.173 29.116 1.00 75.31 183 GLU A N 1
ATOM 1535 C CA . GLU A 1 183 ? -6.099 12.583 28.922 1.00 75.31 183 GLU A CA 1
ATOM 1536 C C . GLU A 1 183 ? -5.113 13.301 27.973 1.00 75.31 183 GLU A C 1
ATOM 1538 O O . GLU A 1 183 ? -3.958 12.896 27.859 1.00 75.31 183 GLU A O 1
ATOM 1543 N N . ASP A 1 184 ? -5.585 14.339 27.271 1.00 77.06 184 ASP A N 1
ATOM 1544 C CA . ASP A 1 184 ? -4.787 15.245 26.418 1.00 77.06 184 ASP A CA 1
ATOM 1545 C C . ASP A 1 184 ? -3.942 14.597 25.294 1.00 77.06 184 ASP A C 1
ATOM 1547 O O . ASP A 1 184 ? -2.884 15.104 24.921 1.00 77.06 184 ASP A O 1
ATOM 1551 N N . ILE A 1 185 ? -4.419 13.495 24.702 1.00 85.81 185 ILE A N 1
ATOM 1552 C CA . ILE A 1 185 ? -3.745 12.818 23.576 1.00 85.81 185 ILE A CA 1
ATOM 1553 C C . ILE A 1 185 ? -4.073 13.454 22.226 1.00 85.81 185 ILE A C 1
ATOM 1555 O O . ILE A 1 185 ? -3.216 13.513 21.343 1.00 85.81 185 ILE A O 1
ATOM 1559 N N . LEU A 1 186 ? -5.324 13.870 22.026 1.00 89.62 186 LEU A N 1
ATOM 1560 C CA . LEU A 1 186 ? -5.773 14.425 20.757 1.00 89.62 186 LEU A CA 1
ATOM 1561 C C . LEU A 1 186 ? -5.207 15.837 20.561 1.00 89.62 186 LEU A C 1
ATOM 1563 O O . LEU A 1 186 ? -5.608 16.790 21.228 1.00 89.62 186 LEU A O 1
ATOM 1567 N N . VAL A 1 187 ? -4.315 15.987 19.584 1.00 90.69 187 VAL A N 1
ATOM 1568 C CA . VAL A 1 187 ? -3.651 17.254 19.268 1.00 90.69 187 VAL A CA 1
ATOM 1569 C C . VAL A 1 187 ? -4.159 17.811 17.941 1.00 90.69 187 VAL A C 1
ATOM 1571 O O . VAL A 1 187 ? -4.138 17.141 16.910 1.00 90.69 187 VAL A O 1
ATOM 1574 N N . ILE A 1 188 ? -4.550 19.087 17.930 1.00 89.25 188 ILE A N 1
ATOM 1575 C CA . ILE A 1 188 ? -4.855 19.815 16.691 1.00 89.25 188 ILE A CA 1
ATOM 1576 C C . ILE A 1 188 ? -3.547 20.311 16.068 1.00 89.25 188 ILE A C 1
ATOM 1578 O O . ILE A 1 188 ? -2.818 21.110 16.661 1.00 89.25 188 ILE A O 1
ATOM 1582 N N . ARG A 1 189 ? -3.263 19.886 14.838 1.00 85.44 189 ARG A N 1
ATOM 1583 C CA . ARG A 1 189 ? -2.035 20.224 14.110 1.00 85.44 189 ARG A CA 1
ATOM 1584 C C . ARG A 1 189 ? -2.326 21.336 13.105 1.00 85.44 189 ARG A C 1
ATOM 1586 O O . ARG A 1 189 ? -2.726 21.087 11.969 1.00 85.44 189 ARG A O 1
ATOM 1593 N N . LYS A 1 190 ? -2.140 22.590 13.536 1.00 80.38 190 LYS A N 1
ATOM 1594 C CA . LYS A 1 190 ? -2.448 23.790 12.728 1.00 80.38 190 LYS A CA 1
ATOM 1595 C C . LYS A 1 190 ? -1.650 23.862 11.421 1.00 80.38 190 LYS A C 1
ATOM 1597 O O . LYS A 1 190 ? -2.171 24.358 10.431 1.00 80.38 190 LYS A O 1
ATOM 1602 N N . GLU A 1 191 ? -0.429 23.335 11.427 1.00 79.19 191 GLU A N 1
ATOM 1603 C CA . GLU A 1 191 ? 0.539 23.402 10.322 1.00 79.19 191 GLU A CA 1
ATOM 1604 C C . GLU A 1 191 ? 0.029 22.730 9.041 1.00 79.19 191 GLU A C 1
ATOM 1606 O O . GLU A 1 191 ? 0.273 23.222 7.945 1.00 79.19 191 GLU A O 1
ATOM 1611 N N . PHE A 1 192 ? -0.753 21.656 9.185 1.00 73.81 192 PHE A N 1
ATOM 1612 C CA . PHE A 1 192 ? -1.361 20.924 8.070 1.00 73.81 192 PHE A CA 1
ATOM 1613 C C . PHE A 1 192 ? -2.886 20.796 8.189 1.00 73.81 192 PHE A C 1
ATOM 1615 O O . PHE A 1 192 ? -3.487 19.954 7.528 1.00 73.81 192 PHE A O 1
ATOM 1622 N N . LYS A 1 193 ? -3.523 21.629 9.030 1.00 77.69 193 LYS A N 1
ATOM 1623 C CA . LYS A 1 193 ? -4.969 21.576 9.325 1.00 77.69 193 LYS A CA 1
ATOM 1624 C C . LYS A 1 193 ? -5.454 20.153 9.653 1.00 77.69 193 LYS A C 1
ATOM 1626 O O . LYS A 1 193 ? -6.480 19.711 9.144 1.00 77.69 193 LYS A O 1
ATOM 1631 N N . GLY A 1 194 ? -4.707 19.437 10.490 1.00 93.06 194 GLY A N 1
ATOM 1632 C CA . GLY A 1 194 ? -4.979 18.038 10.814 1.00 93.06 194 GLY A CA 1
ATOM 1633 C C . GLY A 1 194 ? -5.229 17.762 12.290 1.00 93.06 194 GLY A C 1
ATOM 1634 O O . GLY A 1 194 ? -5.224 18.664 13.135 1.00 93.06 194 GLY A O 1
ATOM 1635 N N . LEU A 1 195 ? -5.444 16.484 12.586 1.00 95.75 195 LEU A N 1
ATOM 1636 C CA . LEU A 1 195 ? -5.558 15.938 13.937 1.00 95.75 195 LEU A CA 1
ATOM 1637 C C . LEU A 1 195 ? -4.466 14.889 14.126 1.00 95.75 195 LEU A C 1
ATOM 1639 O O . LEU A 1 195 ? -4.210 14.117 13.208 1.00 95.75 195 LEU A O 1
ATOM 1643 N N . ARG A 1 196 ? -3.854 14.845 15.306 1.00 94.31 196 ARG A N 1
ATOM 1644 C CA . ARG A 1 196 ? -2.969 13.756 15.713 1.00 94.31 196 ARG A CA 1
ATOM 1645 C C . ARG A 1 196 ? -3.556 13.062 16.929 1.00 94.31 196 ARG A C 1
ATOM 1647 O O . ARG A 1 196 ? -3.849 13.727 17.919 1.00 94.31 196 ARG A O 1
ATOM 1654 N N . PHE A 1 197 ? -3.683 11.745 16.856 1.00 94.00 197 PHE A N 1
ATOM 1655 C CA . PHE A 1 197 ? -4.006 10.892 17.991 1.00 94.00 197 PHE A CA 1
ATOM 1656 C C . PHE A 1 197 ? -2.880 9.874 18.161 1.00 94.00 197 PHE A C 1
ATOM 1658 O O . PHE A 1 197 ? -2.687 9.032 17.289 1.00 94.00 197 PHE A O 1
ATOM 1665 N N . LEU A 1 198 ? -2.106 9.974 19.248 1.00 91.19 198 LEU A N 1
ATOM 1666 C CA . LEU A 1 198 ? -0.850 9.224 19.413 1.00 91.19 198 LEU A CA 1
ATOM 1667 C C . LEU A 1 198 ? 0.059 9.395 18.180 1.00 91.19 198 LEU A C 1
ATOM 1669 O O . LEU A 1 198 ? 0.472 10.514 17.870 1.00 91.19 198 LEU A O 1
ATOM 1673 N N . ASN A 1 199 ? 0.347 8.309 17.468 1.00 90.38 199 ASN A N 1
ATOM 1674 C CA . ASN A 1 199 ? 1.136 8.287 16.246 1.00 90.38 199 ASN A CA 1
ATOM 1675 C C . ASN A 1 199 ? 0.290 8.205 14.964 1.00 90.38 199 ASN A C 1
ATOM 1677 O O . ASN A 1 199 ? 0.822 7.898 13.903 1.00 90.38 199 ASN A O 1
ATOM 1681 N N . ILE A 1 200 ? -1.008 8.500 15.035 1.00 94.75 200 ILE A N 1
ATOM 1682 C CA . ILE A 1 200 ? -1.901 8.552 13.875 1.00 94.75 200 ILE A CA 1
ATOM 1683 C C . ILE A 1 200 ? -2.153 10.014 13.503 1.00 94.75 200 ILE A C 1
ATOM 1685 O O . ILE A 1 200 ? -2.787 10.761 14.251 1.00 94.75 200 ILE A O 1
ATOM 1689 N N . ASP A 1 201 ? -1.678 10.412 12.327 1.00 95.25 201 ASP A N 1
ATOM 1690 C CA . ASP A 1 201 ? -1.944 11.705 11.707 1.00 95.25 201 ASP A CA 1
ATOM 1691 C C . ASP A 1 201 ? -3.132 11.610 10.752 1.00 95.25 201 ASP A C 1
ATOM 1693 O O . ASP A 1 201 ? -3.105 10.894 9.758 1.00 95.25 201 ASP A O 1
ATOM 1697 N N . CYS A 1 202 ? -4.167 12.396 11.019 1.00 97.00 202 CYS A N 1
ATOM 1698 C CA . CYS A 1 202 ? -5.293 12.615 10.122 1.00 97.00 202 CYS A CA 1
ATOM 1699 C C . CYS A 1 202 ? -5.078 13.929 9.363 1.00 97.00 202 CYS A C 1
ATOM 1701 O O . CYS A 1 202 ? -5.106 15.010 9.966 1.00 97.00 202 CYS A O 1
ATOM 1703 N N . ILE A 1 203 ? -4.892 13.843 8.045 1.00 95.69 203 ILE A N 1
ATOM 1704 C CA . ILE A 1 203 ? -4.760 14.997 7.151 1.00 95.69 203 ILE A CA 1
ATOM 1705 C C . ILE A 1 203 ? -5.994 15.079 6.253 1.00 95.69 203 ILE A C 1
ATOM 1707 O O . ILE A 1 203 ? -6.430 14.099 5.663 1.00 95.69 203 ILE A O 1
ATOM 1711 N N . PHE A 1 204 ? -6.566 16.271 6.137 1.00 95.31 204 PHE A N 1
ATOM 1712 C CA . PHE A 1 204 ? -7.836 16.498 5.456 1.00 95.31 204 PHE A CA 1
ATOM 1713 C C . PHE A 1 204 ? -7.590 17.131 4.086 1.00 95.31 204 PHE A C 1
ATOM 1715 O O . PHE A 1 204 ? -7.626 18.352 3.949 1.00 95.31 204 PHE A O 1
ATOM 1722 N N . THR A 1 205 ? -7.265 16.305 3.088 1.00 93.00 205 THR A N 1
ATOM 1723 C CA . THR A 1 205 ? -6.865 16.766 1.742 1.00 93.00 205 THR A CA 1
ATOM 1724 C C . THR A 1 205 ? -7.798 16.308 0.625 1.00 93.00 205 THR A C 1
ATOM 1726 O O . THR A 1 205 ? -7.709 16.817 -0.491 1.00 93.00 205 THR A O 1
ATOM 1729 N N . ILE A 1 206 ? -8.693 15.350 0.887 1.00 93.00 206 ILE A N 1
ATOM 1730 C CA . ILE A 1 206 ? -9.547 14.783 -0.157 1.00 93.00 206 ILE A CA 1
ATOM 1731 C C . ILE A 1 206 ? -10.741 15.722 -0.371 1.00 93.00 206 ILE A C 1
ATOM 1733 O O . ILE A 1 206 ? -11.650 15.799 0.453 1.00 93.00 206 ILE A O 1
ATOM 1737 N N . GLU A 1 207 ? -10.730 16.452 -1.486 1.00 88.12 207 GLU A N 1
ATOM 1738 C CA . GLU A 1 207 ? -11.775 17.435 -1.814 1.00 88.12 207 GLU A CA 1
ATOM 1739 C C . GLU A 1 207 ? -13.046 16.805 -2.389 1.00 88.12 207 GLU A C 1
ATOM 1741 O O . GLU A 1 207 ? -14.151 17.274 -2.135 1.00 88.12 207 GLU A O 1
ATOM 1746 N N . LYS A 1 208 ? -12.897 15.759 -3.208 1.00 88.81 208 LYS A N 1
ATOM 1747 C CA . LYS A 1 208 ? -14.009 15.092 -3.892 1.00 88.81 208 LYS A CA 1
ATOM 1748 C C . LYS A 1 208 ? -13.943 13.601 -3.655 1.00 88.81 208 LYS A C 1
ATOM 1750 O O . LYS A 1 208 ? -12.898 12.981 -3.863 1.00 88.81 208 LYS A O 1
ATOM 1755 N N . VAL A 1 209 ? -15.081 13.048 -3.265 1.00 90.44 209 VAL A N 1
ATOM 1756 C CA . VAL A 1 209 ? -15.234 11.644 -2.917 1.00 90.44 209 VAL A CA 1
ATOM 1757 C C . VAL A 1 209 ? -16.342 11.034 -3.763 1.00 90.44 209 VAL A C 1
ATOM 1759 O O . VAL A 1 209 ? -17.441 11.582 -3.839 1.00 90.44 209 VAL A O 1
ATOM 1762 N N . ASN A 1 210 ? -16.059 9.892 -4.382 1.00 90.44 210 ASN A N 1
ATOM 1763 C CA . ASN A 1 210 ? -17.074 9.029 -4.964 1.00 90.44 210 ASN A CA 1
ATOM 1764 C C . ASN A 1 210 ? -17.983 8.503 -3.840 1.00 90.44 210 ASN A C 1
ATOM 1766 O O . ASN A 1 210 ? -17.512 7.813 -2.937 1.00 90.44 210 ASN A O 1
ATOM 1770 N N . GLN A 1 211 ? -19.277 8.821 -3.891 1.00 87.12 211 GLN A N 1
ATOM 1771 C CA . GLN A 1 211 ? -20.239 8.416 -2.857 1.00 87.12 211 GLN A CA 1
ATOM 1772 C C . GLN A 1 211 ? -20.352 6.892 -2.728 1.00 87.12 211 GLN A C 1
ATOM 1774 O O . GLN A 1 211 ? -20.562 6.383 -1.633 1.00 87.12 211 GLN A O 1
ATOM 1779 N N . ASP A 1 212 ? -20.115 6.157 -3.814 1.00 89.88 212 ASP A N 1
ATOM 1780 C CA . ASP A 1 212 ? -20.110 4.698 -3.832 1.00 89.88 212 ASP A CA 1
ATOM 1781 C C . ASP A 1 212 ? -18.687 4.122 -3.793 1.00 89.88 212 ASP A C 1
ATOM 1783 O O . ASP A 1 212 ? -18.453 3.007 -4.261 1.00 89.88 212 ASP A O 1
ATOM 1787 N N . PHE A 1 213 ? -17.707 4.846 -3.232 1.00 93.00 213 PHE A N 1
ATOM 1788 C CA . PHE A 1 213 ? -16.298 4.428 -3.195 1.00 93.00 213 PHE A CA 1
ATOM 1789 C C . PHE A 1 213 ? -16.107 2.983 -2.704 1.00 93.00 213 PHE A C 1
ATOM 1791 O O . PHE A 1 213 ? -15.337 2.219 -3.290 1.00 93.00 213 PHE A O 1
ATOM 1798 N N . TYR A 1 214 ? -16.811 2.577 -1.643 1.00 91.56 214 TYR A N 1
ATOM 1799 C CA . TYR A 1 214 ? -16.672 1.232 -1.077 1.00 91.56 214 TYR A CA 1
ATOM 1800 C C . TYR A 1 214 ? -17.324 0.133 -1.927 1.00 91.56 214 TYR A C 1
ATOM 1802 O O . TYR A 1 214 ? -16.850 -1.001 -1.888 1.00 91.56 214 TYR A O 1
ATOM 1810 N N . LYS A 1 215 ? -18.327 0.469 -2.745 1.00 90.69 215 LYS A N 1
ATOM 1811 C CA . LYS A 1 215 ? -19.018 -0.459 -3.663 1.00 90.69 215 LYS A CA 1
ATOM 1812 C C . LYS A 1 215 ? -18.381 -0.494 -5.054 1.00 90.69 215 LYS A C 1
ATOM 1814 O O . LYS A 1 215 ? -18.565 -1.439 -5.810 1.00 90.69 215 LYS A O 1
ATOM 1819 N N . THR A 1 216 ? -17.632 0.549 -5.386 1.00 89.06 216 THR A N 1
ATOM 1820 C CA . THR A 1 216 ? -16.986 0.737 -6.679 1.00 89.06 216 THR A CA 1
ATOM 1821 C C . THR A 1 216 ? -15.829 -0.248 -6.882 1.00 89.06 216 THR A C 1
ATOM 1823 O O . THR A 1 216 ? -14.936 -0.370 -6.033 1.00 89.06 216 THR A O 1
ATOM 1826 N N . ASN A 1 217 ? -15.810 -0.910 -8.039 1.00 89.62 217 ASN A N 1
ATOM 1827 C CA . ASN A 1 217 ? -14.713 -1.783 -8.457 1.00 89.62 217 ASN A CA 1
ATOM 1828 C C . ASN A 1 217 ? -13.556 -0.982 -9.077 1.00 89.62 217 ASN A C 1
ATOM 1830 O O . ASN A 1 217 ? -13.733 0.147 -9.534 1.00 89.62 217 ASN A O 1
ATOM 1834 N N . LEU A 1 218 ? -12.355 -1.567 -9.092 1.00 91.06 218 LEU A N 1
ATOM 1835 C CA . LEU A 1 218 ? -11.193 -0.974 -9.755 1.00 91.06 218 LEU A CA 1
ATOM 1836 C C . LEU A 1 218 ? -11.343 -1.062 -11.278 1.00 91.06 218 LEU A C 1
ATOM 1838 O O . LEU A 1 218 ? -11.438 -2.159 -11.825 1.00 91.06 218 LEU A O 1
ATOM 1842 N N . ASP A 1 219 ? -11.318 0.084 -11.962 1.00 92.50 219 ASP A N 1
ATOM 1843 C CA . ASP A 1 219 ? -11.223 0.138 -13.424 1.00 92.50 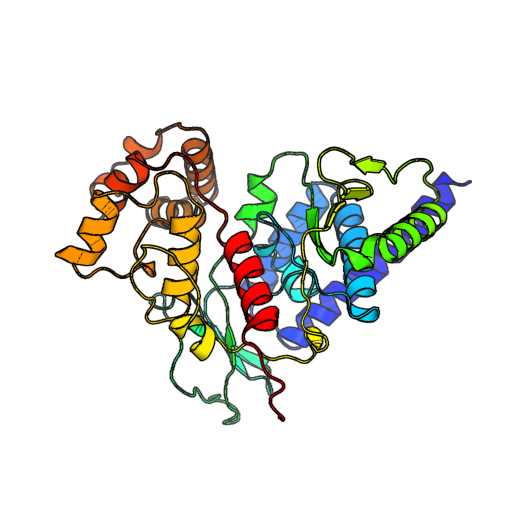219 ASP A CA 1
ATOM 1844 C C . ASP A 1 219 ? -9.785 0.449 -13.859 1.00 92.50 219 ASP A C 1
ATOM 1846 O O . ASP A 1 219 ? -9.401 1.591 -14.121 1.00 92.50 219 ASP A O 1
ATOM 1850 N N . ILE A 1 220 ? -8.958 -0.598 -13.869 1.00 92.75 220 ILE A N 1
ATOM 1851 C CA . ILE A 1 220 ? -7.537 -0.513 -14.230 1.00 92.75 220 ILE A CA 1
ATOM 1852 C C . ILE A 1 220 ? -7.365 -0.155 -15.712 1.00 92.75 220 ILE A C 1
ATOM 1854 O O . ILE A 1 220 ? -6.461 0.599 -16.062 1.00 92.75 220 ILE A O 1
ATOM 1858 N N . VAL A 1 221 ? -8.245 -0.656 -16.584 1.00 92.69 221 VAL A N 1
ATOM 1859 C CA . VAL A 1 221 ? -8.172 -0.406 -18.030 1.00 92.69 221 VAL A CA 1
ATOM 1860 C C . VAL A 1 221 ? -8.404 1.070 -18.329 1.00 92.69 221 VAL A C 1
ATOM 1862 O O . VAL A 1 221 ? -7.671 1.659 -19.125 1.00 92.69 221 VAL A O 1
ATOM 1865 N N . GLU A 1 222 ? -9.404 1.671 -17.688 1.00 93.88 222 GLU A N 1
ATOM 1866 C CA . GLU A 1 222 ? -9.675 3.099 -17.821 1.00 93.88 222 GLU A CA 1
ATOM 1867 C C . GLU A 1 222 ? -8.544 3.943 -17.223 1.00 93.88 222 GLU A C 1
ATOM 1869 O O . GLU A 1 222 ? -8.092 4.913 -17.837 1.00 93.88 222 GLU A O 1
ATOM 1874 N N . ALA A 1 223 ? -8.007 3.523 -16.074 1.00 94.50 223 ALA A N 1
ATOM 1875 C CA . ALA A 1 223 ? -6.870 4.186 -15.450 1.00 94.50 223 ALA A CA 1
ATOM 1876 C C . ALA A 1 223 ? -5.632 4.206 -16.363 1.00 94.50 223 ALA A C 1
ATOM 1878 O O . ALA A 1 223 ? -5.078 5.273 -16.603 1.00 94.50 223 ALA A O 1
ATOM 1879 N N . ILE A 1 224 ? -5.230 3.073 -16.946 1.00 95.50 224 ILE A N 1
ATOM 1880 C CA . ILE A 1 224 ? -4.075 3.002 -17.864 1.00 95.50 224 ILE A CA 1
ATOM 1881 C C . ILE A 1 224 ? -4.245 3.963 -19.053 1.00 95.50 224 ILE A C 1
ATOM 1883 O O . ILE A 1 224 ? -3.280 4.554 -19.538 1.00 95.50 224 ILE A O 1
ATOM 1887 N N . LYS A 1 225 ? -5.479 4.163 -19.529 1.00 94.44 225 LYS A N 1
ATOM 1888 C CA . LYS A 1 225 ? -5.742 5.045 -20.672 1.00 94.44 225 LYS A CA 1
ATOM 1889 C C . LYS A 1 225 ? -5.659 6.526 -20.327 1.00 94.44 225 LYS A C 1
ATOM 1891 O O . LYS A 1 225 ? -5.199 7.278 -21.191 1.00 94.44 225 LYS A O 1
ATOM 1896 N N . ASN A 1 226 ? -6.136 6.905 -19.141 1.00 94.81 226 ASN A N 1
ATOM 1897 C CA . ASN A 1 226 ? -6.537 8.280 -18.833 1.00 94.81 226 ASN A CA 1
ATOM 1898 C C . ASN A 1 226 ? -5.860 8.882 -17.595 1.00 94.81 226 ASN A C 1
ATOM 1900 O O . ASN A 1 226 ? -6.073 10.058 -17.301 1.00 94.81 226 ASN A O 1
ATOM 1904 N N . PHE A 1 227 ? -5.045 8.120 -16.862 1.00 94.75 227 PHE A N 1
ATOM 1905 C CA . PHE A 1 227 ? -4.313 8.659 -15.721 1.00 94.75 227 PHE A CA 1
ATOM 1906 C C . PHE A 1 227 ? -3.244 9.665 -16.168 1.00 94.75 227 PHE A C 1
ATOM 1908 O O . PHE A 1 227 ? -2.437 9.388 -17.052 1.00 94.75 227 PHE A O 1
ATOM 1915 N N . ASP A 1 228 ? -3.224 10.833 -15.524 1.00 93.44 228 ASP A N 1
ATOM 1916 C CA . ASP A 1 228 ? -2.293 11.913 -15.846 1.00 93.44 228 ASP A CA 1
ATOM 1917 C C . ASP A 1 228 ? -0.903 11.692 -15.221 1.00 93.44 228 ASP A C 1
ATOM 1919 O O . ASP A 1 228 ? -0.661 11.954 -14.033 1.00 93.44 228 ASP A O 1
ATOM 1923 N N . LEU A 1 229 ? 0.036 11.247 -16.054 1.00 94.38 229 LEU A N 1
ATOM 1924 C CA . LEU A 1 229 ? 1.453 11.124 -15.713 1.00 94.38 229 LEU A CA 1
ATOM 1925 C C . LEU A 1 229 ? 2.285 12.352 -16.128 1.00 94.38 229 LEU A C 1
ATOM 1927 O O . LEU A 1 229 ? 3.497 12.354 -15.934 1.00 94.38 229 LEU A O 1
ATOM 1931 N N . GLY A 1 230 ? 1.662 13.434 -16.605 1.00 92.81 230 GLY A N 1
ATOM 1932 C CA . GLY A 1 230 ? 2.369 14.593 -17.149 1.00 92.81 230 GLY A CA 1
ATOM 1933 C C . GLY A 1 230 ? 3.165 14.225 -18.402 1.00 92.81 230 GLY A C 1
ATOM 1934 O O . GLY A 1 230 ? 2.618 13.675 -19.353 1.00 92.81 230 GLY A O 1
ATOM 1935 N N . ASP A 1 231 ? 4.460 14.525 -18.381 1.00 90.94 231 ASP A N 1
ATOM 1936 C CA . ASP A 1 231 ? 5.369 14.435 -19.530 1.00 90.94 231 ASP A CA 1
ATOM 1937 C C . ASP A 1 231 ? 5.875 13.004 -19.805 1.00 90.94 231 ASP A C 1
ATOM 1939 O O . ASP A 1 231 ? 6.642 12.778 -20.742 1.00 90.94 231 ASP A O 1
ATOM 1943 N N . LEU A 1 232 ? 5.515 12.047 -18.947 1.00 95.44 232 LEU A N 1
ATOM 1944 C CA . LEU A 1 232 ? 5.951 10.658 -19.051 1.00 95.44 232 LEU A CA 1
ATOM 1945 C C . LEU A 1 232 ? 5.246 9.931 -20.214 1.00 95.44 232 LEU A C 1
ATOM 1947 O O . LEU A 1 232 ? 4.088 10.228 -20.522 1.00 95.44 232 LEU A O 1
ATOM 1951 N N . PRO A 1 233 ? 5.903 8.926 -20.825 1.00 94.56 233 PRO A N 1
ATOM 1952 C CA . PRO A 1 233 ? 5.277 8.031 -21.791 1.00 94.56 233 PRO A CA 1
ATOM 1953 C C . PRO A 1 233 ? 3.974 7.409 -21.275 1.00 94.56 233 PRO A C 1
ATOM 1955 O O . PRO A 1 233 ? 3.792 7.181 -20.078 1.00 94.56 233 PRO A O 1
ATOM 1958 N N . LYS A 1 234 ? 3.061 7.095 -22.198 1.00 94.75 234 LYS A N 1
ATOM 1959 C CA . LYS A 1 234 ? 1.793 6.450 -21.848 1.00 94.75 234 LYS A CA 1
ATOM 1960 C C . LYS A 1 234 ? 2.047 5.017 -21.343 1.00 94.75 234 LYS A C 1
ATOM 1962 O O . LYS A 1 234 ? 2.756 4.280 -22.026 1.00 94.75 234 LYS A O 1
ATOM 1967 N N . PRO A 1 235 ? 1.456 4.597 -20.210 1.00 96.62 235 PRO A N 1
ATOM 1968 C CA . PRO A 1 235 ? 1.658 3.251 -19.686 1.00 96.62 235 PRO A CA 1
ATOM 1969 C C . PRO A 1 235 ? 0.902 2.204 -20.517 1.00 96.62 235 PRO A C 1
ATOM 1971 O O . PRO A 1 235 ? -0.194 2.474 -21.016 1.00 96.62 235 PRO A O 1
ATOM 1974 N N . HIS A 1 236 ? 1.458 0.995 -20.645 1.00 94.62 236 HIS A N 1
ATOM 1975 C CA . HIS A 1 236 ? 0.829 -0.104 -21.396 1.00 94.62 236 HIS A CA 1
ATOM 1976 C C . HIS A 1 236 ? 0.086 -1.108 -20.506 1.00 94.62 236 HIS A C 1
ATOM 1978 O O . HIS A 1 236 ? -0.805 -1.826 -20.974 1.00 94.62 236 HIS A O 1
ATOM 1984 N N . ASN A 1 237 ? 0.475 -1.188 -19.237 1.00 95.88 237 ASN A N 1
ATOM 1985 C CA . ASN A 1 237 ? -0.067 -2.088 -18.227 1.00 95.88 237 ASN A CA 1
ATOM 1986 C C . ASN A 1 237 ? -0.112 -1.372 -16.860 1.00 95.88 237 ASN A C 1
ATOM 1988 O O . ASN A 1 237 ? 0.198 -0.180 -16.754 1.00 95.88 237 ASN A O 1
ATOM 1992 N N . PHE A 1 238 ? -0.563 -2.067 -15.819 1.00 96.69 238 PHE A N 1
ATOM 1993 C CA . PHE A 1 238 ? -0.692 -1.474 -14.495 1.00 96.69 238 PHE A CA 1
ATOM 1994 C C . PHE A 1 238 ? 0.678 -1.192 -13.869 1.00 96.69 238 PHE A C 1
ATOM 1996 O O . PHE A 1 238 ? 0.844 -0.161 -13.216 1.00 96.69 238 PHE A O 1
ATOM 2003 N N . SER A 1 239 ? 1.669 -2.056 -14.089 1.00 96.75 239 SER A N 1
ATOM 2004 C CA . SER A 1 239 ? 3.022 -1.827 -13.574 1.00 96.75 239 SER A CA 1
ATOM 2005 C C . SER A 1 239 ? 3.702 -0.607 -14.180 1.00 96.75 239 SER A C 1
ATOM 2007 O O . SER A 1 239 ? 4.331 0.140 -13.435 1.00 96.75 239 SER A O 1
ATOM 2009 N N . ASP A 1 240 ? 3.524 -0.337 -15.472 1.00 97.44 240 ASP A N 1
ATOM 2010 C CA . ASP A 1 240 ? 3.973 0.902 -16.111 1.00 97.44 240 ASP A CA 1
ATOM 2011 C C . ASP A 1 240 ? 3.301 2.123 -15.485 1.00 97.44 240 ASP A C 1
ATOM 2013 O O . ASP A 1 240 ? 3.959 3.124 -15.209 1.00 97.44 240 ASP A O 1
ATOM 2017 N N . LEU A 1 241 ? 1.989 2.044 -15.237 1.00 97.81 241 LEU A N 1
ATOM 2018 C CA . LEU A 1 241 ? 1.238 3.132 -14.614 1.00 97.81 241 LEU A CA 1
ATOM 2019 C C . LEU A 1 241 ? 1.754 3.413 -13.196 1.00 97.81 241 LEU A C 1
ATOM 2021 O O . LEU A 1 241 ? 1.973 4.569 -12.829 1.00 97.81 241 LEU A O 1
ATOM 2025 N N . LEU A 1 242 ? 1.982 2.357 -12.415 1.00 97.62 242 LEU A N 1
ATOM 2026 C CA . LEU A 1 242 ? 2.541 2.454 -11.074 1.00 97.62 242 LEU A CA 1
ATOM 2027 C C . LEU A 1 242 ? 3.955 3.053 -11.104 1.00 97.62 242 LEU A C 1
ATOM 2029 O O . LEU A 1 242 ? 4.203 4.028 -10.398 1.00 97.62 242 LEU A O 1
ATOM 2033 N N . HIS A 1 243 ? 4.867 2.525 -11.926 1.00 97.25 243 HIS A N 1
ATOM 2034 C CA . HIS A 1 243 ? 6.246 3.023 -12.007 1.00 97.25 243 HIS A CA 1
ATOM 2035 C C . HIS A 1 243 ? 6.315 4.439 -12.570 1.00 97.25 243 HIS A C 1
ATOM 2037 O O . HIS A 1 243 ? 7.076 5.248 -12.052 1.00 97.25 243 HIS A O 1
ATOM 2043 N N . GLY A 1 244 ? 5.483 4.789 -13.553 1.00 97.31 244 GLY A N 1
ATOM 2044 C CA . GLY A 1 244 ? 5.364 6.163 -14.038 1.00 97.31 244 GLY A CA 1
ATOM 2045 C C . GLY A 1 244 ? 4.996 7.132 -12.912 1.00 97.31 244 GLY A C 1
ATOM 2046 O O . GLY A 1 244 ? 5.612 8.187 -12.766 1.00 97.31 244 GLY A O 1
ATOM 2047 N N . LEU A 1 245 ? 4.059 6.749 -12.040 1.00 96.50 245 LEU A N 1
ATOM 2048 C CA . LEU A 1 245 ? 3.732 7.537 -10.854 1.00 96.50 245 LEU A CA 1
ATOM 2049 C C . LEU A 1 245 ? 4.924 7.649 -9.883 1.00 96.50 245 LEU A C 1
ATOM 2051 O O . LEU A 1 245 ? 5.189 8.732 -9.361 1.00 96.50 245 LEU A O 1
ATOM 2055 N N . GLY A 1 246 ? 5.670 6.561 -9.681 1.00 96.56 246 GLY A N 1
ATOM 2056 C CA . GLY A 1 246 ? 6.905 6.559 -8.891 1.00 96.56 246 GLY A CA 1
ATOM 2057 C C . GLY A 1 246 ? 7.973 7.501 -9.452 1.00 96.56 246 GLY A C 1
ATOM 2058 O O . GLY A 1 246 ? 8.493 8.338 -8.721 1.00 96.56 246 GLY A O 1
ATOM 2059 N N . LEU A 1 247 ? 8.241 7.444 -10.759 1.00 96.38 247 LEU A N 1
ATOM 2060 C CA . LEU A 1 247 ? 9.182 8.330 -11.456 1.00 96.38 247 LEU A CA 1
ATOM 2061 C C . LEU A 1 247 ? 8.780 9.805 -11.340 1.00 96.38 247 LEU A C 1
ATOM 2063 O O . LEU A 1 247 ? 9.646 10.665 -11.199 1.00 96.38 247 LEU A O 1
ATOM 2067 N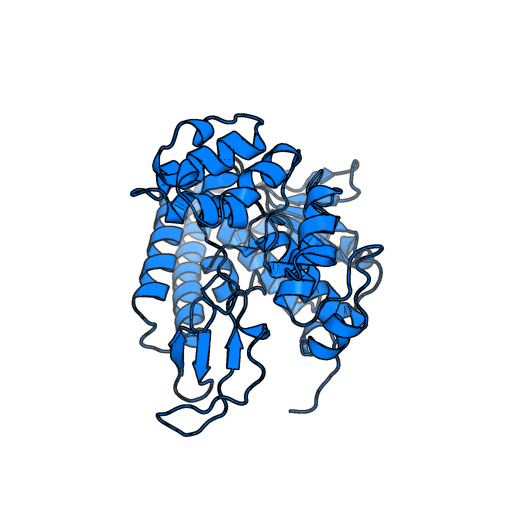 N . LYS A 1 248 ? 7.473 10.097 -11.367 1.00 95.06 248 LYS A N 1
ATOM 2068 C CA . LYS A 1 248 ? 6.928 11.452 -11.198 1.00 95.06 248 LYS A CA 1
ATOM 2069 C C . LYS A 1 248 ? 7.150 12.009 -9.787 1.00 95.06 248 LYS A C 1
ATOM 2071 O O . LYS A 1 248 ? 7.350 13.213 -9.644 1.00 95.06 248 LYS A O 1
ATOM 2076 N N . PHE A 1 249 ? 7.092 11.168 -8.752 1.00 93.31 249 PHE A N 1
ATOM 2077 C CA . PHE A 1 249 ? 7.236 11.603 -7.356 1.00 93.31 249 PHE A CA 1
ATOM 2078 C C . PHE A 1 249 ? 8.660 11.487 -6.797 1.00 93.31 249 PHE A C 1
ATOM 2080 O O . PHE A 1 249 ? 8.990 12.172 -5.827 1.00 93.31 249 PHE A O 1
ATOM 2087 N N . SER A 1 250 ? 9.504 10.643 -7.385 1.00 92.12 250 SER A N 1
ATOM 2088 C CA . SER A 1 250 ? 10.895 10.448 -6.978 1.00 92.12 250 SER A CA 1
ATOM 2089 C C . SER A 1 250 ? 11.810 11.531 -7.566 1.00 92.12 250 SER A C 1
ATOM 2091 O O . SER A 1 250 ? 11.868 11.752 -8.777 1.00 92.12 250 SER A O 1
ATOM 2093 N N . THR A 1 251 ? 12.579 12.209 -6.713 1.00 91.00 251 THR A N 1
ATOM 2094 C CA . THR A 1 251 ? 13.469 13.300 -7.133 1.00 91.00 251 THR A CA 1
ATOM 2095 C C . THR A 1 251 ? 14.714 12.743 -7.819 1.00 91.00 251 THR A C 1
ATOM 2097 O O . THR A 1 251 ? 15.485 12.004 -7.206 1.00 91.00 251 THR A O 1
ATOM 2100 N N . GLY A 1 252 ? 14.949 13.145 -9.070 1.00 91.12 252 GLY A N 1
ATOM 2101 C CA . GLY A 1 252 ? 16.101 12.692 -9.862 1.00 91.12 252 GLY A CA 1
ATOM 2102 C C . GLY A 1 252 ? 15.916 11.318 -10.516 1.00 91.12 252 GLY A C 1
ATOM 2103 O O . GLY A 1 252 ? 16.876 10.776 -11.049 1.00 91.12 252 GLY A O 1
ATOM 2104 N N . ALA A 1 253 ? 14.702 10.755 -10.494 1.00 92.88 253 ALA A N 1
ATOM 2105 C CA . ALA A 1 253 ? 14.395 9.490 -11.168 1.00 92.88 253 ALA A CA 1
ATOM 2106 C C . ALA A 1 253 ? 14.032 9.673 -12.657 1.00 92.88 253 ALA A C 1
ATOM 2108 O O . ALA A 1 253 ? 14.290 8.796 -13.480 1.00 92.88 253 ALA A O 1
ATOM 2109 N N . TRP A 1 254 ? 13.484 10.831 -13.037 1.00 95.31 254 TRP A N 1
ATOM 2110 C CA . TRP A 1 254 ? 13.214 11.185 -14.434 1.00 95.31 254 TRP A CA 1
ATOM 2111 C C . TRP A 1 254 ? 14.295 12.128 -14.983 1.00 95.31 254 TRP A C 1
ATOM 2113 O O . TRP A 1 254 ? 14.277 13.329 -14.719 1.00 95.31 254 TRP A O 1
ATOM 2123 N N . THR A 1 255 ? 15.260 11.582 -15.727 1.00 94.56 255 THR A N 1
ATOM 2124 C CA . THR A 1 255 ? 16.427 12.289 -16.281 1.00 94.56 255 THR A CA 1
ATOM 2125 C C . THR A 1 255 ? 16.644 11.910 -17.743 1.00 94.56 255 THR A C 1
ATOM 2127 O O . THR A 1 255 ? 15.992 11.011 -18.272 1.00 94.56 255 THR A O 1
ATOM 2130 N N . ASP A 1 256 ? 17.589 12.564 -18.419 1.00 95.00 256 ASP A N 1
ATOM 2131 C CA . ASP A 1 256 ? 17.923 12.228 -19.809 1.00 95.00 256 ASP A CA 1
ATOM 2132 C C . ASP A 1 256 ? 18.419 10.780 -19.958 1.00 95.00 256 ASP A C 1
ATOM 2134 O O . ASP A 1 256 ? 18.210 10.166 -21.001 1.00 95.00 256 ASP A O 1
ATOM 2138 N N . LYS A 1 257 ? 19.001 10.193 -18.900 1.00 94.81 257 LYS A N 1
ATOM 2139 C CA . LYS A 1 257 ? 19.386 8.775 -18.892 1.00 94.81 257 LYS A CA 1
ATOM 2140 C C . LYS A 1 257 ? 18.160 7.867 -18.914 1.00 94.81 257 LYS A C 1
ATOM 2142 O O . LYS A 1 257 ? 18.118 6.953 -19.729 1.00 94.81 257 LYS A O 1
ATOM 2147 N N . THR A 1 258 ? 17.164 8.105 -18.055 1.00 94.88 258 THR A N 1
ATOM 2148 C CA . THR A 1 258 ? 15.948 7.272 -18.038 1.00 94.88 258 THR A CA 1
ATOM 2149 C C . THR A 1 258 ? 15.113 7.458 -19.297 1.00 94.88 258 THR A C 1
ATOM 2151 O O . THR A 1 258 ? 14.653 6.467 -19.861 1.00 94.88 258 THR A O 1
ATOM 2154 N N . LYS A 1 259 ? 15.025 8.689 -19.818 1.00 95.31 259 LYS A N 1
ATOM 2155 C CA . LYS A 1 259 ? 14.432 8.962 -21.136 1.00 95.31 259 LYS A CA 1
ATOM 2156 C C . LYS A 1 259 ? 15.120 8.169 -22.241 1.00 95.31 259 LYS A C 1
ATOM 2158 O O . LYS A 1 259 ? 14.440 7.488 -22.996 1.00 95.31 259 LYS A O 1
ATOM 2163 N N . PHE A 1 260 ? 16.453 8.180 -22.289 1.00 95.44 260 PHE A N 1
ATOM 2164 C CA . PHE A 1 260 ? 17.212 7.424 -23.287 1.00 95.44 260 PHE A CA 1
ATOM 2165 C C . PHE A 1 260 ? 16.930 5.916 -23.219 1.00 95.44 260 PHE A C 1
ATOM 2167 O O . PHE A 1 260 ? 16.747 5.279 -24.256 1.00 95.44 260 PHE A O 1
ATOM 2174 N N . MET A 1 261 ? 16.847 5.329 -22.017 1.00 95.94 261 MET A N 1
ATOM 2175 C CA . MET A 1 261 ? 16.518 3.903 -21.882 1.00 95.94 261 MET A CA 1
ATOM 2176 C C . MET A 1 261 ? 15.151 3.57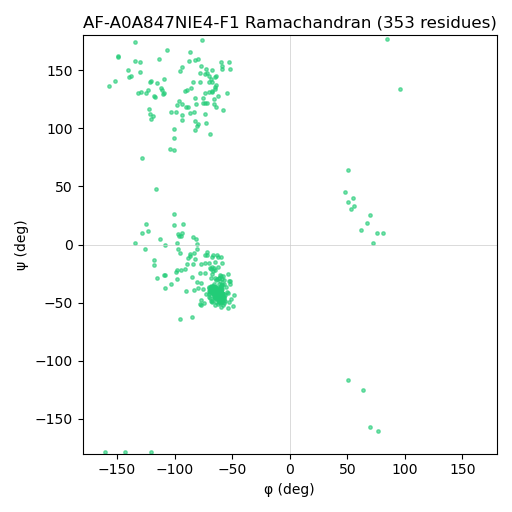2 -22.501 1.00 95.94 261 MET A C 1
ATOM 2178 O O . MET A 1 261 ? 15.012 2.567 -23.195 1.00 95.94 261 MET A O 1
ATOM 2182 N N . ILE A 1 262 ? 14.148 4.422 -22.291 1.00 95.12 262 ILE A N 1
ATOM 2183 C CA . ILE A 1 262 ? 12.792 4.175 -22.795 1.00 95.12 262 ILE A CA 1
ATOM 2184 C C . ILE A 1 262 ? 12.687 4.496 -24.290 1.00 95.12 262 ILE A C 1
ATOM 2186 O O . ILE A 1 262 ? 12.259 3.660 -25.082 1.00 95.12 262 ILE A O 1
ATOM 2190 N N . GLU A 1 263 ? 13.119 5.687 -24.700 1.00 94.50 263 GLU A N 1
ATOM 2191 C CA . GLU A 1 263 ? 12.915 6.203 -26.056 1.00 94.50 263 GLU A CA 1
ATOM 2192 C C . GLU A 1 263 ? 13.863 5.574 -27.085 1.00 94.50 263 GLU A C 1
ATOM 2194 O O . GLU A 1 263 ? 13.480 5.388 -28.241 1.00 94.50 263 GLU A O 1
ATOM 2199 N N . ASN A 1 264 ? 15.096 5.235 -26.689 1.00 95.38 264 ASN A N 1
ATOM 2200 C CA . ASN A 1 264 ? 16.125 4.747 -27.613 1.00 95.38 264 ASN A CA 1
ATOM 2201 C C . ASN A 1 264 ? 16.432 3.256 -27.468 1.00 95.38 264 ASN A C 1
ATOM 2203 O O . ASN A 1 264 ? 16.883 2.652 -28.441 1.00 95.38 264 ASN A O 1
ATOM 2207 N N . LEU A 1 265 ? 16.212 2.663 -26.291 1.00 95.06 265 LEU A N 1
ATOM 2208 C CA . LEU A 1 265 ? 16.478 1.238 -26.050 1.00 95.06 265 LEU A CA 1
ATOM 2209 C C . LEU A 1 265 ? 15.205 0.393 -25.912 1.00 95.06 265 LEU A C 1
ATOM 2211 O O . LEU A 1 265 ? 15.307 -0.823 -25.764 1.00 95.06 265 LEU A O 1
ATOM 2215 N N . GLY A 1 266 ? 14.023 1.009 -26.019 1.00 93.75 266 GLY A N 1
ATOM 2216 C CA . GLY A 1 266 ? 12.740 0.303 -26.030 1.00 93.75 266 GLY A CA 1
ATOM 2217 C C . GLY A 1 266 ? 12.368 -0.326 -24.688 1.00 93.75 266 GLY A C 1
ATOM 2218 O O . GLY A 1 266 ? 11.644 -1.319 -24.671 1.00 93.75 266 GLY A O 1
ATOM 2219 N N . MET A 1 267 ? 12.886 0.214 -23.581 1.00 94.50 267 MET A N 1
ATOM 2220 C CA . MET A 1 267 ? 12.519 -0.227 -22.235 1.00 94.50 267 MET A CA 1
ATOM 2221 C C . MET A 1 267 ? 11.152 0.320 -21.816 1.00 94.50 267 MET A C 1
ATOM 2223 O O . MET A 1 267 ? 10.726 1.382 -22.269 1.00 94.50 267 MET A O 1
ATOM 2227 N N . ASN A 1 268 ? 10.482 -0.389 -20.913 1.00 95.25 268 ASN A N 1
ATOM 2228 C CA . ASN A 1 268 ? 9.209 0.026 -20.335 1.00 95.25 268 ASN A CA 1
ATOM 2229 C C . ASN A 1 268 ? 9.414 0.936 -19.118 1.00 95.25 268 ASN A C 1
ATOM 2231 O O . ASN A 1 268 ? 10.499 0.998 -18.530 1.00 95.25 268 ASN A O 1
ATOM 2235 N N . LEU A 1 269 ? 8.343 1.613 -18.688 1.00 96.38 269 LEU A N 1
ATOM 2236 C CA . LEU A 1 269 ? 8.368 2.382 -17.439 1.00 96.38 269 LEU A CA 1
ATOM 2237 C C . LEU A 1 269 ? 8.641 1.460 -16.247 1.00 96.38 269 LEU A C 1
ATOM 2239 O O . LEU A 1 269 ? 9.391 1.840 -15.349 1.00 96.38 269 LEU A O 1
ATOM 2243 N N . SER A 1 270 ? 8.086 0.244 -16.268 1.00 95.38 270 SER A N 1
ATOM 2244 C CA . SER A 1 270 ? 8.303 -0.770 -15.231 1.00 95.38 270 SER A CA 1
ATOM 2245 C C . SER A 1 270 ? 9.739 -1.285 -15.115 1.00 95.38 270 SER A C 1
ATOM 2247 O O . SER A 1 270 ? 10.077 -1.901 -14.111 1.00 95.38 270 SER A O 1
ATOM 2249 N N . ASP A 1 271 ? 10.599 -1.038 -16.107 1.00 93.81 271 ASP A N 1
ATOM 2250 C CA . ASP A 1 271 ? 11.998 -1.475 -16.049 1.00 93.81 271 ASP A CA 1
ATOM 2251 C C . ASP A 1 271 ? 12.897 -0.483 -15.288 1.00 93.81 271 ASP A C 1
ATOM 2253 O O . ASP A 1 271 ? 14.035 -0.809 -14.916 1.00 93.81 271 ASP A O 1
ATOM 2257 N N . MET A 1 272 ? 12.412 0.750 -15.093 1.00 94.81 272 MET A N 1
ATOM 2258 C CA . MET A 1 272 ? 13.158 1.852 -14.489 1.00 94.81 272 MET A CA 1
ATOM 2259 C C . MET A 1 272 ? 13.190 1.762 -12.961 1.00 94.81 272 MET A C 1
ATOM 2261 O O . MET A 1 272 ? 12.349 1.133 -12.330 1.00 94.81 272 MET A O 1
ATOM 2265 N N . VAL A 1 273 ? 14.164 2.444 -12.352 1.00 93.75 273 VAL A N 1
ATOM 2266 C CA . VAL A 1 273 ? 14.247 2.593 -10.892 1.00 93.75 273 VAL A CA 1
ATOM 2267 C C . VAL A 1 273 ? 13.323 3.735 -10.465 1.00 93.75 273 VAL A C 1
ATOM 2269 O O . VAL A 1 273 ? 13.685 4.906 -10.583 1.00 93.75 273 VAL A O 1
ATOM 2272 N N . ALA A 1 274 ? 12.124 3.393 -9.997 1.00 94.50 274 ALA A N 1
ATOM 2273 C CA . ALA A 1 274 ? 11.083 4.347 -9.612 1.00 94.50 274 ALA A CA 1
ATOM 2274 C C . ALA A 1 274 ? 10.869 4.404 -8.092 1.00 94.50 274 ALA A C 1
ATOM 2276 O O . ALA A 1 274 ? 10.448 5.438 -7.561 1.00 94.50 274 ALA A O 1
ATOM 2277 N N . PHE A 1 275 ? 11.190 3.312 -7.399 1.00 93.56 275 PHE A N 1
ATOM 2278 C CA . PHE A 1 275 ? 10.964 3.107 -5.977 1.00 93.56 275 PHE A CA 1
ATOM 2279 C C . PHE A 1 275 ? 12.222 2.628 -5.265 1.00 93.56 275 PHE A C 1
ATOM 2281 O O . PHE A 1 275 ? 13.105 1.994 -5.842 1.00 93.56 275 PHE A O 1
ATOM 2288 N N . ARG A 1 276 ? 12.279 2.857 -3.952 1.00 87.81 276 ARG A N 1
ATOM 2289 C CA . ARG A 1 276 ? 13.357 2.313 -3.108 1.00 87.81 276 ARG A CA 1
ATOM 2290 C C . ARG A 1 276 ? 13.351 0.780 -3.092 1.00 87.81 276 ARG A C 1
ATOM 2292 O O . ARG A 1 276 ? 14.407 0.175 -2.952 1.00 87.81 276 ARG A O 1
ATOM 2299 N N . GLU A 1 277 ? 12.182 0.162 -3.261 1.00 90.06 277 GLU A N 1
ATOM 2300 C CA . GLU A 1 277 ? 12.044 -1.286 -3.393 1.00 90.06 277 GLU A CA 1
ATOM 2301 C C . GLU A 1 277 ? 12.747 -1.814 -4.657 1.00 90.06 277 GLU A C 1
ATOM 2303 O O . GLU A 1 277 ? 13.301 -2.907 -4.619 1.00 90.06 277 GLU A O 1
ATOM 2308 N N . ASP A 1 278 ? 12.829 -1.030 -5.738 1.00 91.31 278 ASP A N 1
ATOM 2309 C CA . ASP A 1 278 ? 13.549 -1.437 -6.955 1.00 91.31 278 ASP A CA 1
ATOM 2310 C C . ASP A 1 278 ? 15.056 -1.510 -6.704 1.00 91.31 278 ASP A C 1
ATOM 2312 O O . ASP A 1 278 ? 15.734 -2.409 -7.201 1.00 91.31 278 ASP A O 1
ATOM 2316 N N . VAL A 1 279 ? 15.579 -0.589 -5.885 1.00 87.00 279 VAL A N 1
ATOM 2317 C CA . VAL A 1 279 ? 16.967 -0.632 -5.407 1.00 87.00 279 VAL A CA 1
ATOM 2318 C C . VAL A 1 279 ? 17.172 -1.854 -4.517 1.00 87.00 279 VAL A C 1
ATOM 2320 O O . VAL A 1 279 ? 18.139 -2.583 -4.714 1.00 87.00 279 VAL A O 1
ATOM 2323 N N . PHE A 1 280 ? 16.247 -2.129 -3.595 1.00 86.50 280 PHE A N 1
ATOM 2324 C CA . PHE A 1 280 ? 16.320 -3.316 -2.744 1.00 86.50 280 PHE A CA 1
ATOM 2325 C C . PHE A 1 280 ? 16.334 -4.617 -3.554 1.00 86.50 280 PHE A C 1
ATOM 2327 O O . PHE A 1 280 ? 17.196 -5.461 -3.322 1.00 86.50 280 PHE A O 1
ATOM 2334 N N . PHE A 1 281 ? 15.437 -4.793 -4.527 1.00 87.31 281 PHE A N 1
ATOM 2335 C CA . PHE A 1 281 ? 15.413 -5.999 -5.361 1.00 87.31 281 PHE A CA 1
ATOM 2336 C C . PHE A 1 281 ? 16.638 -6.103 -6.270 1.00 87.31 281 PHE A C 1
ATOM 2338 O O . PHE A 1 281 ? 17.208 -7.184 -6.418 1.00 87.31 281 PHE A O 1
ATOM 2345 N N . PHE A 1 282 ? 17.091 -4.978 -6.828 1.00 85.19 282 PHE A N 1
ATOM 2346 C CA . PHE A 1 282 ? 18.322 -4.938 -7.610 1.00 85.19 282 PHE A CA 1
ATOM 2347 C C . PHE A 1 282 ? 19.532 -5.372 -6.778 1.00 85.19 282 PHE A C 1
ATOM 2349 O O . PHE A 1 282 ? 20.352 -6.147 -7.261 1.00 85.19 282 PHE A O 1
ATOM 2356 N N . ILE A 1 283 ? 19.631 -4.893 -5.536 1.00 79.69 283 ILE A N 1
ATOM 2357 C CA . ILE A 1 283 ? 20.737 -5.193 -4.630 1.00 79.69 283 ILE A CA 1
ATOM 2358 C C . ILE A 1 283 ? 20.630 -6.621 -4.080 1.00 79.69 283 ILE A C 1
ATOM 2360 O O . ILE A 1 283 ? 21.591 -7.374 -4.171 1.00 79.69 283 ILE A O 1
ATOM 2364 N N . SER A 1 284 ? 19.478 -7.026 -3.544 1.00 80.00 284 SER A N 1
ATOM 2365 C CA . SER A 1 284 ? 19.275 -8.353 -2.937 1.00 80.00 284 SER A CA 1
ATOM 2366 C C . SER A 1 284 ? 19.538 -9.500 -3.909 1.00 80.00 284 SER A C 1
ATOM 2368 O O . SER A 1 284 ? 20.115 -10.503 -3.511 1.00 80.00 284 SER A O 1
ATOM 2370 N N . GLY A 1 285 ? 19.242 -9.329 -5.202 1.00 75.94 285 GLY A N 1
ATOM 2371 C CA . GLY A 1 285 ? 19.624 -10.303 -6.229 1.00 75.94 285 GLY A CA 1
ATOM 2372 C C . GLY A 1 285 ? 21.141 -10.498 -6.402 1.00 75.94 285 GLY A C 1
ATOM 2373 O O . GLY A 1 285 ? 21.549 -11.386 -7.147 1.00 75.94 285 GLY A O 1
ATOM 2374 N N . LYS A 1 286 ? 21.972 -9.665 -5.759 1.00 73.75 286 LYS A N 1
ATOM 2375 C CA . LYS A 1 286 ? 23.448 -9.666 -5.794 1.00 73.75 286 LYS A CA 1
ATOM 2376 C C . LYS A 1 286 ? 24.070 -9.803 -4.394 1.00 73.75 286 LYS A C 1
ATOM 2378 O O . LYS A 1 286 ? 25.249 -9.518 -4.220 1.00 73.75 286 LYS A O 1
ATOM 2383 N N . PHE A 1 287 ? 23.272 -10.133 -3.379 1.00 66.75 287 PHE A N 1
ATOM 2384 C CA . PHE A 1 287 ? 23.729 -10.322 -2.005 1.00 66.75 287 PHE A CA 1
ATOM 2385 C C . PHE A 1 287 ? 23.210 -11.647 -1.455 1.00 66.75 287 PHE A C 1
ATOM 2387 O O . PHE A 1 287 ? 22.108 -12.080 -1.774 1.00 66.75 287 PHE A O 1
ATOM 2394 N N . ALA A 1 288 ? 23.991 -12.272 -0.572 1.00 58.56 288 ALA A N 1
ATOM 2395 C CA . ALA A 1 288 ? 23.577 -13.498 0.109 1.00 58.56 288 ALA A CA 1
ATOM 2396 C C . ALA A 1 288 ? 22.593 -13.244 1.270 1.00 58.56 288 ALA A C 1
ATOM 2398 O O . ALA A 1 288 ? 21.825 -14.142 1.613 1.00 58.56 288 ALA A O 1
ATOM 2399 N N . TYR A 1 289 ? 22.604 -12.043 1.869 1.00 69.12 289 TYR A N 1
ATOM 2400 C CA . TYR A 1 289 ? 21.799 -11.705 3.047 1.00 69.12 289 TYR A CA 1
ATOM 2401 C C . TYR A 1 289 ? 20.898 -10.490 2.806 1.00 69.12 289 TYR A C 1
ATOM 2403 O O . TYR A 1 289 ? 21.331 -9.443 2.326 1.00 69.12 289 TYR A O 1
ATOM 2411 N N . MET A 1 290 ? 19.626 -10.625 3.187 1.00 72.94 290 MET A N 1
ATOM 2412 C CA . MET A 1 290 ? 18.599 -9.595 3.001 1.00 72.94 290 MET A CA 1
ATOM 2413 C C . MET A 1 290 ? 18.865 -8.328 3.830 1.00 72.94 290 MET A C 1
ATOM 2415 O O . MET A 1 290 ? 18.586 -7.217 3.381 1.00 72.94 290 MET A O 1
ATOM 2419 N N . GLU A 1 291 ? 19.439 -8.486 5.024 1.00 71.62 291 GLU A N 1
ATOM 2420 C CA . GLU A 1 291 ? 19.784 -7.380 5.924 1.00 71.62 291 GLU A CA 1
ATOM 2421 C C . GLU A 1 291 ? 20.795 -6.416 5.288 1.00 71.62 291 GLU A C 1
ATOM 2423 O O . GLU A 1 291 ? 20.631 -5.196 5.382 1.00 71.62 291 GLU A O 1
ATOM 2428 N N . ASP A 1 292 ? 21.786 -6.952 4.570 1.00 72.56 292 ASP A N 1
ATOM 2429 C CA . ASP A 1 292 ? 22.784 -6.160 3.848 1.00 72.56 292 ASP A CA 1
ATOM 2430 C C . ASP A 1 292 ? 22.131 -5.361 2.712 1.00 72.56 292 ASP A C 1
ATOM 2432 O O . ASP A 1 292 ? 22.387 -4.165 2.552 1.00 72.56 292 ASP A O 1
ATOM 2436 N N . ALA A 1 293 ? 21.210 -5.983 1.968 1.00 76.62 293 ALA A N 1
ATOM 2437 C CA . ALA A 1 293 ? 20.477 -5.310 0.899 1.00 76.62 293 ALA A CA 1
ATOM 2438 C C . ALA A 1 293 ? 19.620 -4.145 1.424 1.00 76.62 293 ALA A C 1
ATOM 2440 O O . ALA A 1 293 ? 19.564 -3.070 0.812 1.00 76.62 293 ALA A O 1
ATOM 2441 N N . TRP A 1 294 ? 18.993 -4.314 2.590 1.00 74.88 294 TRP A N 1
ATOM 2442 C CA . TRP A 1 294 ? 18.248 -3.243 3.253 1.00 74.88 294 TRP A CA 1
ATOM 2443 C C . TRP A 1 294 ? 19.145 -2.132 3.789 1.00 74.88 294 TRP A C 1
ATOM 2445 O O . TRP A 1 294 ? 18.817 -0.949 3.633 1.00 74.88 294 TRP A O 1
ATOM 2455 N N . LEU A 1 295 ? 20.279 -2.486 4.398 1.00 73.50 295 LEU A N 1
ATOM 2456 C CA . LEU A 1 295 ? 21.258 -1.516 4.877 1.00 73.50 295 LEU A CA 1
ATOM 2457 C C . LEU A 1 295 ? 21.758 -0.637 3.726 1.00 73.50 295 LEU A C 1
ATOM 2459 O O . LEU A 1 295 ? 21.794 0.589 3.860 1.00 73.50 295 LEU A O 1
ATOM 2463 N N . GLU A 1 296 ? 22.058 -1.240 2.578 1.00 73.38 296 GLU A N 1
ATOM 2464 C CA . GLU A 1 296 ? 22.515 -0.511 1.398 1.00 73.38 296 GLU A CA 1
ATOM 2465 C C . GLU A 1 296 ? 21.410 0.339 0.763 1.00 73.38 296 GLU A C 1
ATOM 2467 O O . GLU A 1 296 ? 21.645 1.506 0.441 1.00 73.38 296 GLU A O 1
ATOM 2472 N N . THR A 1 297 ? 20.176 -0.167 0.697 1.00 74.94 297 THR A N 1
ATOM 2473 C CA . THR A 1 297 ? 19.004 0.619 0.263 1.00 74.94 297 THR A CA 1
ATOM 2474 C C . THR A 1 297 ? 18.777 1.842 1.166 1.00 74.94 297 THR A C 1
ATOM 2476 O O . THR A 1 297 ? 18.418 2.930 0.705 1.00 74.94 297 THR A O 1
ATOM 2479 N N . ARG A 1 298 ? 19.038 1.713 2.473 1.00 71.69 298 ARG A N 1
ATOM 2480 C CA . ARG A 1 298 ? 18.974 2.826 3.434 1.00 71.69 298 ARG A CA 1
ATOM 2481 C C . ARG A 1 298 ? 20.134 3.803 3.267 1.00 71.69 298 ARG A C 1
ATOM 2483 O O . ARG A 1 298 ? 19.922 5.014 3.348 1.00 71.69 298 ARG A O 1
ATOM 2490 N N . ASN A 1 299 ? 21.350 3.301 3.075 1.00 71.56 299 ASN A N 1
ATOM 2491 C CA . ASN A 1 299 ? 22.526 4.126 2.815 1.00 71.56 299 ASN A CA 1
ATOM 2492 C C . ASN A 1 299 ? 22.312 4.976 1.560 1.00 71.56 299 ASN A C 1
ATOM 2494 O O . ASN A 1 299 ? 22.553 6.184 1.605 1.00 71.56 299 ASN A O 1
ATOM 2498 N N . PHE A 1 300 ? 21.743 4.380 0.512 1.00 70.19 300 PHE A N 1
ATOM 2499 C CA . PHE A 1 300 ? 21.384 5.057 -0.725 1.00 70.19 300 PHE A CA 1
ATOM 2500 C C . PHE A 1 300 ? 20.497 6.291 -0.489 1.00 70.19 300 PHE A C 1
ATOM 2502 O O . PHE A 1 300 ? 20.881 7.405 -0.838 1.00 70.19 300 PHE A O 1
ATOM 2509 N N . ASN A 1 301 ? 19.368 6.135 0.204 1.00 66.00 301 ASN A N 1
ATOM 2510 C CA . ASN A 1 301 ? 18.451 7.246 0.501 1.00 66.00 301 ASN A CA 1
ATOM 2511 C C . ASN A 1 301 ? 19.032 8.296 1.471 1.00 66.00 301 ASN A C 1
ATOM 2513 O O . ASN A 1 301 ? 18.453 9.366 1.648 1.00 66.00 301 ASN A O 1
ATOM 2517 N N . LYS A 1 302 ? 20.171 8.005 2.114 1.00 67.81 302 LYS A N 1
ATOM 2518 C CA . LYS A 1 302 ? 20.957 8.958 2.918 1.00 67.81 302 LYS A CA 1
ATOM 2519 C C . LYS A 1 302 ? 22.130 9.566 2.134 1.00 67.81 302 LYS A C 1
ATOM 2521 O O . LYS A 1 302 ? 22.988 10.210 2.736 1.00 67.81 302 LYS A O 1
ATOM 2526 N N . GLY A 1 303 ? 22.206 9.334 0.822 1.00 66.25 303 GLY A N 1
ATOM 2527 C CA . GLY A 1 303 ? 23.271 9.820 -0.059 1.00 66.25 303 GLY A CA 1
ATOM 2528 C C . GLY A 1 303 ? 24.602 9.069 0.067 1.00 66.25 303 GLY A C 1
ATOM 2529 O O . GLY A 1 303 ? 25.609 9.512 -0.486 1.00 66.25 303 GLY A O 1
ATOM 2530 N N . LYS A 1 304 ? 24.643 7.940 0.787 1.00 65.94 304 LYS A N 1
ATOM 2531 C CA . LYS A 1 304 ? 25.836 7.090 0.921 1.00 65.94 304 LYS A CA 1
ATOM 2532 C C . LYS A 1 304 ? 25.858 6.044 -0.199 1.00 65.94 304 LYS A C 1
ATOM 2534 O O . LYS A 1 304 ? 24.852 5.395 -0.464 1.00 65.94 304 LYS A O 1
ATOM 2539 N N . LYS A 1 305 ? 27.012 5.873 -0.853 1.00 64.81 305 LYS A N 1
ATOM 2540 C CA . LYS A 1 305 ? 27.188 5.002 -2.034 1.00 64.81 305 LYS A CA 1
ATOM 2541 C C . LYS A 1 305 ? 28.158 3.837 -1.761 1.00 64.81 305 LYS A C 1
ATOM 2543 O O . LYS A 1 305 ? 29.089 3.625 -2.531 1.00 64.81 305 LYS A O 1
ATOM 2548 N N . SER A 1 306 ? 27.978 3.135 -0.639 1.00 64.69 306 SER A N 1
ATOM 2549 C CA . SER A 1 306 ? 28.832 2.020 -0.176 1.00 64.69 306 SER A CA 1
ATOM 2550 C C . SER A 1 306 ? 28.752 0.761 -1.049 1.00 64.69 306 SER A C 1
ATOM 2552 O O . SER A 1 306 ? 29.725 0.024 -1.149 1.00 64.69 306 SER A O 1
ATOM 2554 N N . TRP A 1 307 ? 27.647 0.560 -1.763 1.00 63.50 307 TRP A N 1
ATOM 2555 C CA . TRP A 1 307 ? 27.422 -0.574 -2.666 1.00 63.50 307 TRP A CA 1
ATOM 2556 C C . TRP A 1 307 ? 28.326 -0.610 -3.916 1.00 63.50 307 TRP A C 1
ATOM 2558 O O . TRP A 1 307 ? 28.326 -1.589 -4.659 1.00 63.50 307 TRP A O 1
ATOM 2568 N N . ARG A 1 308 ? 29.104 0.444 -4.192 1.00 60.03 308 ARG A N 1
ATOM 2569 C CA . ARG A 1 308 ? 29.933 0.549 -5.410 1.00 60.03 308 ARG A CA 1
ATOM 2570 C C . ARG A 1 308 ? 31.079 -0.467 -5.483 1.00 60.03 308 ARG A C 1
ATOM 2572 O O . ARG A 1 308 ? 31.522 -0.793 -6.582 1.00 60.03 308 ARG A O 1
ATOM 2579 N N . ASP A 1 309 ? 31.519 -0.991 -4.344 1.00 62.84 309 ASP A N 1
ATOM 2580 C CA . ASP A 1 309 ? 32.683 -1.884 -4.260 1.00 62.84 309 ASP A CA 1
ATOM 2581 C C . ASP A 1 309 ? 32.319 -3.378 -4.328 1.00 62.84 309 ASP A C 1
ATOM 2583 O O . ASP A 1 309 ? 33.159 -4.252 -4.109 1.00 62.84 309 ASP A O 1
ATOM 2587 N N . ILE A 1 310 ? 31.067 -3.703 -4.659 1.00 69.50 310 ILE A N 1
ATOM 2588 C CA . ILE A 1 310 ? 30.594 -5.088 -4.711 1.00 69.50 310 ILE A CA 1
ATOM 2589 C C . ILE A 1 310 ? 30.903 -5.674 -6.090 1.00 69.50 310 ILE A C 1
ATOM 2591 O O . ILE A 1 310 ? 30.341 -5.264 -7.109 1.00 69.50 310 ILE A O 1
ATOM 2595 N N . GLY A 1 311 ? 31.805 -6.659 -6.132 1.00 70.81 311 GLY A N 1
ATOM 2596 C CA . GLY A 1 311 ? 32.254 -7.296 -7.376 1.00 70.81 311 GLY A CA 1
ATOM 2597 C C . GLY A 1 311 ? 31.113 -7.874 -8.223 1.00 70.81 311 GLY A C 1
ATOM 2598 O O . GLY A 1 311 ? 31.134 -7.745 -9.445 1.00 70.81 311 GLY A O 1
ATOM 2599 N N . GLU A 1 312 ? 30.086 -8.437 -7.584 1.00 74.81 312 GLU A N 1
ATOM 2600 C CA . GLU A 1 312 ? 28.924 -9.038 -8.255 1.00 74.81 312 GLU A CA 1
ATOM 2601 C C . GLU A 1 312 ? 28.058 -7.999 -8.982 1.00 74.81 312 GLU A C 1
ATOM 2603 O O . GLU A 1 312 ? 27.613 -8.233 -10.107 1.00 74.81 312 GLU A O 1
ATOM 2608 N N . ILE A 1 313 ? 27.893 -6.808 -8.396 1.00 76.06 313 ILE A N 1
ATOM 2609 C CA . ILE A 1 313 ? 27.156 -5.695 -9.010 1.00 76.06 313 ILE A CA 1
ATOM 2610 C C . ILE A 1 313 ? 27.844 -5.235 -10.304 1.00 76.06 313 ILE A C 1
ATOM 2612 O O . ILE A 1 313 ? 27.179 -4.946 -11.300 1.00 76.06 313 ILE A O 1
ATOM 2616 N N . ASN A 1 314 ? 29.178 -5.230 -10.337 1.00 73.69 314 ASN A N 1
ATOM 2617 C CA . ASN A 1 314 ? 29.944 -4.809 -11.515 1.00 73.69 314 ASN A CA 1
ATOM 2618 C C . ASN A 1 314 ? 29.828 -5.777 -12.710 1.00 73.69 314 ASN A C 1
ATOM 2620 O O . ASN A 1 314 ? 30.059 -5.375 -13.858 1.00 73.69 314 ASN A O 1
ATOM 2624 N N . LEU A 1 315 ? 29.443 -7.030 -12.451 1.00 79.81 315 LEU A N 1
ATOM 2625 C CA . LEU A 1 315 ? 29.219 -8.071 -13.459 1.00 79.81 315 LEU A CA 1
ATOM 2626 C C . LEU A 1 315 ? 27.747 -8.194 -13.883 1.00 79.81 315 LEU A C 1
ATOM 2628 O O . LEU A 1 315 ? 27.441 -8.927 -14.823 1.00 79.81 315 LEU A O 1
ATOM 2632 N N . ALA A 1 316 ? 26.837 -7.481 -13.218 1.00 81.00 316 ALA A N 1
ATOM 2633 C CA . ALA A 1 316 ? 25.409 -7.570 -13.473 1.00 81.00 316 ALA A CA 1
ATOM 2634 C C . ALA A 1 316 ? 25.036 -7.077 -14.886 1.00 81.00 316 ALA A C 1
ATOM 2636 O O . ALA A 1 316 ? 25.474 -6.011 -15.328 1.00 81.00 316 ALA A O 1
ATOM 2637 N N . VAL A 1 317 ? 24.174 -7.830 -15.581 1.00 84.44 317 VAL A N 1
ATOM 2638 C CA . VAL A 1 317 ? 23.635 -7.454 -16.907 1.00 84.44 317 VAL A CA 1
ATOM 2639 C C . VAL A 1 317 ? 22.883 -6.122 -16.832 1.00 84.44 317 VAL A C 1
ATOM 2641 O O . VAL A 1 317 ? 22.950 -5.296 -17.739 1.00 84.44 317 VAL A O 1
ATOM 2644 N N . ASP A 1 318 ? 22.222 -5.879 -15.706 1.00 85.94 318 ASP A N 1
ATOM 2645 C CA . ASP A 1 318 ? 21.432 -4.695 -15.408 1.00 85.94 318 ASP A CA 1
ATOM 2646 C C . ASP A 1 318 ? 22.212 -3.586 -14.678 1.00 85.94 318 ASP A C 1
ATOM 2648 O O . ASP A 1 318 ? 21.616 -2.648 -14.152 1.00 85.94 318 ASP A O 1
ATOM 2652 N N . LYS A 1 319 ? 23.555 -3.618 -14.697 1.00 86.38 319 LYS A N 1
ATOM 2653 C CA . LYS A 1 319 ? 24.402 -2.584 -14.064 1.00 86.38 319 LYS A CA 1
ATOM 2654 C C . LYS A 1 319 ? 24.179 -1.162 -14.587 1.00 86.38 319 LYS A C 1
ATOM 2656 O O . LYS A 1 319 ? 24.603 -0.203 -13.952 1.00 86.38 319 LYS A O 1
ATOM 2661 N N . TRP A 1 320 ? 23.523 -0.994 -15.735 1.00 88.69 320 TRP A N 1
ATOM 2662 C CA . TRP A 1 320 ? 23.120 0.323 -16.236 1.00 88.69 320 TRP A CA 1
ATOM 2663 C C . TRP A 1 320 ? 22.190 1.050 -15.250 1.00 88.69 320 TRP A C 1
ATOM 2665 O O . TRP A 1 320 ? 22.236 2.278 -15.178 1.00 88.69 320 TRP A O 1
ATOM 2675 N N . LYS A 1 321 ? 21.431 0.314 -14.418 1.00 89.31 321 LYS A N 1
ATOM 2676 C CA . LYS A 1 321 ? 20.610 0.890 -13.342 1.00 89.31 321 LYS A CA 1
ATOM 2677 C C . LYS A 1 321 ? 21.446 1.718 -12.370 1.00 89.31 321 LYS A C 1
ATOM 2679 O O . LYS A 1 321 ? 20.966 2.734 -11.882 1.00 89.31 321 LYS A O 1
ATOM 2684 N N . LEU A 1 322 ? 22.718 1.370 -12.162 1.00 85.00 322 LEU A N 1
ATOM 2685 C CA . LEU A 1 322 ? 23.629 2.129 -11.301 1.00 85.00 322 LEU A CA 1
ATOM 2686 C C . LEU A 1 322 ? 23.829 3.562 -11.795 1.00 85.00 322 LEU A C 1
ATOM 2688 O O . LEU A 1 322 ? 23.854 4.487 -10.991 1.00 85.00 322 LEU A O 1
ATOM 2692 N N . ALA A 1 323 ? 23.923 3.756 -13.112 1.00 85.88 323 ALA A N 1
ATOM 2693 C CA . ALA A 1 323 ? 24.110 5.077 -13.701 1.00 85.88 323 ALA A CA 1
ATOM 2694 C C . ALA A 1 323 ? 22.874 5.976 -13.530 1.00 85.88 323 ALA A C 1
ATOM 2696 O O . ALA A 1 323 ? 23.020 7.195 -13.465 1.00 85.88 323 ALA A O 1
ATOM 2697 N N . ILE A 1 324 ? 21.676 5.387 -13.454 1.00 88.88 324 ILE A N 1
ATOM 2698 C CA . ILE A 1 324 ? 20.424 6.094 -13.144 1.00 88.88 324 ILE A CA 1
ATOM 2699 C C . ILE A 1 324 ? 20.339 6.383 -11.650 1.00 88.88 324 ILE A C 1
ATOM 2701 O O . ILE A 1 324 ? 20.096 7.519 -11.257 1.00 88.88 324 ILE A O 1
ATOM 2705 N N . ILE A 1 325 ? 20.612 5.373 -10.820 1.00 85.75 325 ILE A N 1
ATOM 2706 C CA . ILE A 1 325 ? 20.647 5.477 -9.356 1.00 85.75 325 ILE A CA 1
ATOM 2707 C C . ILE A 1 325 ? 21.572 6.617 -8.908 1.00 85.75 325 ILE A C 1
ATOM 2709 O O . ILE A 1 325 ? 21.310 7.270 -7.904 1.00 85.75 325 ILE A O 1
ATOM 2713 N N . GLU A 1 326 ? 22.637 6.910 -9.656 1.00 84.06 326 GLU A N 1
ATOM 2714 C CA . GLU A 1 326 ? 23.535 8.024 -9.357 1.00 84.06 326 GLU A CA 1
ATOM 2715 C C . GLU A 1 326 ? 22.901 9.417 -9.385 1.00 84.06 326 GLU A C 1
ATOM 2717 O O . GLU A 1 326 ? 23.398 10.276 -8.648 1.00 84.06 326 GLU A O 1
ATOM 2722 N N . ASP A 1 327 ? 21.858 9.618 -10.193 1.00 87.94 327 ASP A N 1
ATOM 2723 C CA . ASP A 1 327 ? 21.161 10.901 -10.356 1.00 87.94 327 ASP A CA 1
ATOM 2724 C C . ASP A 1 327 ? 20.014 11.075 -9.348 1.00 87.94 327 ASP A C 1
ATOM 2726 O O . ASP A 1 327 ? 19.531 12.188 -9.125 1.00 87.94 327 ASP A O 1
ATOM 2730 N N . ILE A 1 328 ? 19.578 9.979 -8.728 1.00 87.94 328 ILE A N 1
ATOM 2731 C CA . ILE A 1 328 ? 18.439 9.961 -7.820 1.00 87.94 328 ILE A CA 1
ATOM 2732 C C . ILE A 1 328 ? 18.829 10.580 -6.473 1.00 87.94 328 ILE A C 1
ATOM 2734 O O . ILE A 1 328 ? 19.776 10.160 -5.806 1.00 87.94 328 ILE A O 1
ATOM 2738 N N . LEU A 1 329 ? 18.043 11.569 -6.052 1.00 86.44 329 LEU A N 1
ATOM 2739 C CA . LEU A 1 329 ? 18.182 12.258 -4.769 1.00 86.44 329 LEU A CA 1
ATOM 2740 C C . LEU A 1 329 ? 17.228 11.697 -3.709 1.00 86.44 329 LEU A C 1
ATOM 2742 O O . LEU A 1 329 ? 17.530 11.751 -2.519 1.00 86.44 329 LEU A O 1
ATOM 2746 N N . TYR A 1 330 ? 16.069 11.188 -4.132 1.00 86.81 330 TYR A N 1
ATOM 2747 C CA . TYR A 1 330 ? 15.056 10.622 -3.247 1.00 86.81 330 TYR A CA 1
ATOM 2748 C C . TYR A 1 330 ? 14.150 9.648 -4.005 1.00 86.81 330 TYR A C 1
ATOM 2750 O O . TYR A 1 330 ? 13.691 9.973 -5.100 1.00 86.81 330 TYR A O 1
ATOM 2758 N N . LEU A 1 331 ? 13.848 8.497 -3.396 1.00 89.06 331 LEU A N 1
ATOM 2759 C CA . LEU A 1 331 ? 12.893 7.520 -3.921 1.00 89.06 331 LEU A CA 1
ATOM 2760 C C . LEU A 1 331 ? 11.639 7.425 -3.061 1.00 89.06 331 LEU A C 1
ATOM 2762 O O . LEU A 1 331 ? 11.711 7.272 -1.838 1.00 89.06 331 LEU A O 1
ATOM 2766 N N . PHE A 1 332 ? 10.489 7.419 -3.728 1.00 89.50 332 PHE A N 1
ATOM 2767 C CA . PHE A 1 332 ? 9.205 7.150 -3.102 1.00 89.50 332 PHE A CA 1
ATOM 2768 C C . PHE A 1 332 ? 9.057 5.663 -2.714 1.00 89.50 332 PHE A C 1
ATOM 2770 O O . PHE A 1 332 ? 9.563 4.787 -3.420 1.00 89.50 332 PHE A O 1
ATOM 2777 N N . PRO A 1 333 ? 8.340 5.337 -1.621 1.00 91.75 333 PRO A N 1
ATOM 2778 C CA . PRO A 1 333 ? 7.909 3.967 -1.348 1.00 91.75 333 PRO A CA 1
ATOM 2779 C C . PRO A 1 333 ? 6.909 3.460 -2.396 1.00 91.75 333 PRO A C 1
ATOM 2781 O O . PRO A 1 333 ? 5.909 4.132 -2.670 1.00 91.75 333 PRO A O 1
ATOM 2784 N N . LYS A 1 334 ? 7.104 2.238 -2.907 1.00 95.44 334 LYS A N 1
ATOM 2785 C CA . LYS A 1 334 ? 6.151 1.585 -3.826 1.00 95.44 334 LYS A CA 1
ATOM 2786 C C . LYS A 1 334 ? 4.761 1.437 -3.203 1.00 95.44 334 LYS A C 1
ATOM 2788 O O . LYS A 1 334 ? 3.759 1.741 -3.846 1.00 95.44 334 LYS A O 1
ATOM 2793 N N . ALA A 1 335 ? 4.711 1.058 -1.923 1.00 95.00 335 ALA A N 1
ATOM 2794 C CA . ALA A 1 335 ? 3.485 0.947 -1.126 1.00 95.00 335 ALA A CA 1
ATOM 2795 C C . ALA A 1 335 ? 2.640 2.229 -1.138 1.00 95.00 335 ALA A C 1
ATOM 2797 O O . ALA A 1 335 ? 1.422 2.174 -1.292 1.00 95.00 335 ALA A O 1
ATOM 2798 N N . HIS A 1 336 ? 3.290 3.389 -1.031 1.00 94.75 336 HIS A N 1
ATOM 2799 C CA . HIS A 1 336 ? 2.599 4.671 -1.049 1.00 94.75 336 HIS A CA 1
ATOM 2800 C C . HIS A 1 336 ? 1.908 4.922 -2.386 1.00 94.75 336 HIS A C 1
ATOM 2802 O O . HIS A 1 336 ? 0.733 5.286 -2.435 1.00 94.75 336 HIS A O 1
ATOM 2808 N N . CYS A 1 337 ? 2.653 4.733 -3.478 1.00 95.88 337 CYS A N 1
ATOM 2809 C CA . CYS A 1 337 ? 2.131 4.946 -4.821 1.00 95.88 337 CYS A CA 1
ATOM 2810 C C . CYS A 1 337 ? 1.012 3.951 -5.131 1.00 95.88 337 CYS A C 1
ATOM 2812 O O . CYS A 1 337 ? 0.024 4.341 -5.744 1.00 95.88 337 CYS A O 1
ATOM 2814 N N . MET A 1 338 ? 1.121 2.710 -4.647 1.00 96.69 338 MET A N 1
ATOM 2815 C CA . MET A 1 338 ? 0.068 1.703 -4.755 1.00 96.69 338 MET A CA 1
ATOM 2816 C C . MET A 1 338 ? -1.231 2.150 -4.076 1.00 96.69 338 MET A C 1
ATOM 2818 O O . MET A 1 338 ? -2.278 2.179 -4.722 1.00 96.69 338 MET A O 1
ATOM 2822 N N . GLU A 1 339 ? -1.171 2.537 -2.797 1.00 96.25 339 GLU A N 1
ATOM 2823 C CA . GLU A 1 339 ? -2.349 2.987 -2.044 1.00 96.25 339 GLU A CA 1
ATOM 2824 C C . GLU A 1 339 ? -2.993 4.216 -2.688 1.00 96.25 339 GLU A C 1
ATOM 2826 O O . GLU A 1 339 ? -4.210 4.247 -2.897 1.00 96.25 339 GLU A O 1
ATOM 2831 N N . TYR A 1 340 ? -2.179 5.207 -3.063 1.00 95.75 340 TYR A N 1
ATOM 2832 C CA . TYR A 1 340 ? -2.657 6.405 -3.744 1.00 95.75 340 TYR A CA 1
ATOM 2833 C C . TYR A 1 340 ? -3.302 6.081 -5.095 1.00 95.75 340 TYR A C 1
ATOM 2835 O O . TYR A 1 340 ? -4.355 6.637 -5.428 1.00 95.75 340 TYR A O 1
ATOM 2843 N N . LEU A 1 341 ? -2.690 5.194 -5.884 1.00 96.19 341 LEU A N 1
ATOM 2844 C CA . LEU A 1 341 ? -3.180 4.822 -7.206 1.00 96.19 341 LEU A CA 1
ATOM 2845 C C . LEU A 1 341 ? -4.500 4.057 -7.097 1.00 96.19 341 LEU A C 1
ATOM 2847 O O . LEU A 1 341 ? -5.477 4.461 -7.722 1.00 96.19 341 LEU A O 1
ATOM 2851 N N . ILE A 1 342 ? -4.580 3.028 -6.248 1.00 95.88 342 ILE A N 1
ATOM 2852 C CA . ILE A 1 342 ? -5.818 2.272 -5.996 1.00 95.88 342 ILE A CA 1
ATOM 2853 C C . ILE A 1 342 ? -6.934 3.204 -5.512 1.00 95.88 342 ILE A C 1
ATOM 2855 O O . ILE A 1 342 ? -8.055 3.147 -6.028 1.00 95.88 342 ILE A O 1
ATOM 2859 N N . PHE A 1 343 ? -6.638 4.092 -4.556 1.00 95.81 343 PHE A N 1
ATOM 2860 C CA . PHE A 1 343 ? -7.598 5.086 -4.081 1.00 95.81 343 PHE A CA 1
ATOM 2861 C C . PHE A 1 343 ? -8.071 5.994 -5.221 1.00 95.81 343 PHE A C 1
ATOM 2863 O O . PHE A 1 343 ? -9.274 6.157 -5.430 1.00 95.81 343 PHE A O 1
ATOM 2870 N N . SER A 1 344 ? -7.137 6.546 -5.997 1.00 94.75 344 SER A N 1
ATOM 2871 C CA . SER A 1 344 ? -7.433 7.447 -7.112 1.00 94.75 344 SER A CA 1
ATOM 2872 C C . SER A 1 344 ? -8.274 6.771 -8.189 1.00 94.75 344 SER A C 1
ATOM 2874 O O . SER A 1 344 ? -9.201 7.393 -8.704 1.00 94.75 344 SER A O 1
ATOM 2876 N N . ILE A 1 345 ? -7.999 5.501 -8.498 1.00 94.69 345 ILE A N 1
ATOM 2877 C CA . ILE A 1 345 ? -8.765 4.727 -9.475 1.00 94.69 345 ILE A CA 1
ATOM 2878 C C . ILE A 1 345 ? -10.197 4.530 -8.991 1.00 94.69 345 ILE A C 1
ATOM 2880 O O . ILE A 1 345 ? -11.127 4.898 -9.706 1.00 94.69 345 ILE A O 1
ATOM 2884 N N . LYS A 1 346 ? -10.397 4.041 -7.761 1.00 93.75 346 LYS A N 1
ATOM 2885 C CA . LYS A 1 346 ? -11.748 3.878 -7.192 1.00 93.75 346 LYS A CA 1
ATOM 2886 C C . LYS A 1 346 ? -12.509 5.201 -7.102 1.00 93.75 346 LYS A C 1
ATOM 2888 O O . LYS A 1 346 ? -13.724 5.229 -7.278 1.00 93.75 346 LYS A O 1
ATOM 2893 N N . ASN A 1 347 ? -11.805 6.294 -6.824 1.00 92.75 347 ASN A N 1
ATOM 2894 C CA . ASN A 1 347 ? -12.428 7.596 -6.638 1.00 92.75 347 ASN A CA 1
ATOM 2895 C C . ASN A 1 347 ? -12.774 8.309 -7.958 1.00 92.75 347 ASN A C 1
ATOM 2897 O O . ASN A 1 347 ? -13.745 9.057 -7.991 1.00 92.75 347 ASN A O 1
ATOM 2901 N N . LYS A 1 348 ? -11.986 8.117 -9.026 1.00 90.00 348 LYS A N 1
ATOM 2902 C CA . LYS A 1 348 ? -12.137 8.858 -10.295 1.00 90.00 348 LYS A CA 1
ATOM 2903 C C . LYS A 1 348 ? -12.686 8.032 -11.456 1.00 90.00 348 LYS A C 1
ATOM 2905 O O . LYS A 1 348 ? -13.421 8.581 -12.267 1.00 90.00 348 LYS A O 1
ATOM 2910 N N . TYR A 1 349 ? -12.297 6.763 -11.561 1.00 83.38 349 TYR A N 1
ATOM 2911 C CA . TYR A 1 349 ? -12.551 5.929 -12.747 1.00 83.38 349 TYR A CA 1
ATOM 2912 C C . TYR A 1 349 ? -13.421 4.713 -12.457 1.00 83.38 349 TYR A C 1
ATOM 2914 O O . TYR A 1 349 ? -13.948 4.097 -13.375 1.00 83.38 349 TYR A O 1
ATOM 2922 N N . GLY A 1 350 ? -13.548 4.328 -11.191 1.00 71.38 350 GLY A N 1
ATOM 2923 C CA . GLY A 1 350 ? -14.305 3.144 -10.844 1.00 71.38 350 GLY A CA 1
ATOM 2924 C C . GLY A 1 350 ? -15.806 3.326 -11.091 1.00 71.38 350 GLY A C 1
ATOM 2925 O O . GLY A 1 350 ? -16.376 4.387 -10.835 1.00 71.38 350 GLY A O 1
ATOM 2926 N N . GLY A 1 351 ? -16.444 2.256 -11.565 1.00 64.94 351 GLY A N 1
ATOM 2927 C CA . GLY A 1 351 ? -17.892 2.158 -11.720 1.00 64.94 351 GLY A CA 1
ATOM 2928 C C . GLY A 1 351 ? -18.509 1.112 -10.790 1.00 64.94 351 GLY A C 1
ATOM 2929 O O . GLY A 1 351 ? -17.835 0.181 -10.330 1.00 64.94 351 GLY A O 1
ATOM 2930 N N . ILE A 1 352 ? -19.814 1.242 -10.548 1.00 63.78 352 ILE A N 1
ATOM 2931 C CA . ILE A 1 352 ? -20.635 0.149 -10.022 1.00 63.78 352 ILE A CA 1
ATOM 2932 C C . ILE A 1 352 ? -20.809 -0.833 -11.182 1.00 63.78 352 ILE A C 1
ATOM 2934 O O . ILE A 1 352 ? -21.520 -0.543 -12.141 1.00 63.78 352 ILE A O 1
ATOM 2938 N N . LYS A 1 353 ? -20.101 -1.963 -11.147 1.00 52.50 353 LYS A N 1
ATOM 2939 C CA . LYS A 1 353 ? -20.435 -3.086 -12.028 1.00 52.50 353 LYS A CA 1
ATOM 2940 C C . LYS A 1 353 ? -21.432 -3.945 -11.266 1.00 52.50 353 LYS A C 1
ATOM 2942 O O . LYS A 1 353 ? -21.083 -4.438 -10.196 1.00 52.50 353 LYS A O 1
ATOM 2947 N N . ASP A 1 354 ? -22.639 -4.087 -11.803 1.00 38.22 354 ASP A N 1
ATOM 2948 C CA . ASP A 1 354 ? -23.556 -5.141 -11.377 1.00 38.22 354 ASP A CA 1
ATOM 2949 C C . ASP A 1 354 ? -22.830 -6.478 -11.594 1.00 38.22 354 ASP A C 1
ATOM 2951 O O . ASP A 1 354 ? -22.416 -6.784 -12.716 1.00 38.22 354 ASP A O 1
ATOM 2955 N N . VAL A 1 355 ? -22.567 -7.199 -10.501 1.00 33.91 355 VAL A N 1
ATOM 2956 C CA . VAL A 1 355 ? -21.982 -8.550 -10.525 1.00 33.91 355 VAL A CA 1
ATOM 2957 C C . VAL A 1 355 ? -23.086 -9.569 -10.737 1.00 33.91 355 VAL A C 1
ATOM 2959 O O . VAL A 1 355 ? -24.098 -9.478 -10.003 1.00 33.91 355 VAL A O 1
#